Protein AF-A0A5D6XJ56-F1 (afdb_monomer)

pLDDT: mean 71.09, std 18.25, range [23.2, 93.5]

Sequence (277 aa):
MVNVNKPLVIGAVSALAAAILFFALRSPGKKGKRSDSNAGDDVREVPNLHKEQLLSILETICSQMGQVVMQLAKLEAKIRQESSQNGRSLPEDQLASYLMGQFEEAMKAIESQVYAKFQTTEDEVKVATEYFEEEEDKDVANAVAKLQELYRVMTGGGFSDVEVPADLTLTKFIAIMQETMESLNVAMEEVCLEVKELDPENKEDAINQRYVKRAETLSTEIHAKHGLTREVLQAAMMQYQQEPSFLMAMTELQQQQAERFAAAAAIFNGEVNMGME

Solvent-accessible surface area (backbone atoms only — not comparable to full-atom values): 16227 Å² total; per-residue (Å²): 140,82,86,80,80,77,87,76,82,85,81,66,83,74,81,74,59,53,54,65,50,51,56,56,71,48,63,98,76,72,79,78,78,75,81,89,79,78,98,65,88,80,75,76,80,76,56,92,54,50,68,70,58,49,49,53,51,46,50,51,50,40,56,54,50,52,52,50,51,58,50,50,54,50,50,50,54,49,51,54,51,53,21,67,72,68,78,43,82,73,58,67,70,58,54,51,53,53,54,45,52,56,49,54,54,51,48,34,52,49,52,53,53,48,27,62,73,70,74,51,48,66,66,52,55,43,53,29,50,53,52,40,49,75,69,65,34,64,68,57,46,52,44,51,50,52,44,32,49,56,50,17,67,68,69,67,47,78,29,85,76,41,72,54,53,88,84,64,37,71,70,54,50,51,52,50,53,50,55,48,52,51,53,44,48,52,47,45,43,50,38,42,52,51,46,63,74,67,60,54,95,57,54,54,63,53,37,52,59,51,34,57,57,50,42,54,50,51,49,52,51,56,31,53,75,70,71,43,47,74,45,37,52,51,28,42,46,69,72,39,63,82,38,67,70,50,49,52,51,52,52,52,51,52,52,52,47,51,54,50,51,51,57,40,35,51,76,52,78,72,77,40,82,90,75,90,124

Structure (mmCIF, N/CA/C/O backbone):
data_AF-A0A5D6XJ56-F1
#
_entry.id   AF-A0A5D6XJ56-F1
#
loop_
_atom_site.group_PDB
_atom_site.id
_atom_site.type_symbol
_atom_site.label_atom_id
_atom_site.label_alt_id
_atom_site.label_comp_id
_atom_site.label_asym_id
_atom_site.label_entity_id
_atom_site.label_seq_id
_atom_site.pdbx_PDB_ins_code
_atom_site.Cartn_x
_atom_site.Cartn_y
_atom_site.Cartn_z
_atom_site.occupancy
_atom_site.B_iso_or_equiv
_atom_site.auth_seq_id
_atom_site.auth_comp_id
_atom_site.auth_asym_id
_atom_site.auth_atom_id
_atom_site.pdbx_PDB_model_num
ATOM 1 N N . MET A 1 1 ? 39.411 5.689 26.134 1.00 34.28 1 MET A N 1
ATOM 2 C CA . MET A 1 1 ? 38.059 5.307 26.595 1.00 34.28 1 MET A CA 1
ATOM 3 C C . MET A 1 1 ? 37.094 6.333 26.038 1.00 34.28 1 MET A C 1
ATOM 5 O O . MET A 1 1 ? 37.031 7.436 26.559 1.00 34.28 1 MET A O 1
ATOM 9 N N . VAL A 1 2 ? 36.461 6.019 24.908 1.00 27.28 2 VAL A N 1
ATOM 10 C CA . VAL A 1 2 ? 35.498 6.905 24.245 1.00 27.28 2 VAL A CA 1
ATOM 11 C C . VAL A 1 2 ? 34.132 6.265 24.429 1.00 27.28 2 VAL A C 1
ATOM 13 O O . VAL A 1 2 ? 33.891 5.155 23.966 1.00 27.28 2 VAL A O 1
ATOM 16 N N . ASN A 1 3 ? 33.303 6.943 25.212 1.00 30.95 3 ASN A N 1
ATOM 17 C CA . ASN A 1 3 ? 31.931 6.575 25.506 1.00 30.95 3 ASN A CA 1
ATOM 18 C C . ASN A 1 3 ? 31.094 6.914 24.264 1.00 30.95 3 ASN A C 1
ATOM 20 O O . ASN A 1 3 ? 30.966 8.089 23.919 1.00 30.95 3 ASN A O 1
ATOM 24 N N . VAL A 1 4 ? 30.603 5.901 23.549 1.00 33.22 4 VAL A N 1
ATOM 25 C CA . VAL A 1 4 ? 29.747 6.093 22.373 1.00 33.22 4 VAL A CA 1
ATOM 26 C C . VAL A 1 4 ? 28.299 6.037 22.844 1.00 33.22 4 VAL A C 1
ATOM 28 O O . VAL A 1 4 ? 27.778 4.978 23.194 1.00 33.22 4 VAL A O 1
ATOM 31 N N . ASN A 1 5 ? 27.671 7.212 22.884 1.00 29.14 5 ASN A N 1
ATOM 32 C CA . ASN A 1 5 ? 26.234 7.363 23.063 1.00 29.14 5 ASN A CA 1
ATOM 33 C C . ASN A 1 5 ? 25.494 6.626 21.939 1.00 29.14 5 ASN A C 1
ATOM 35 O O . ASN A 1 5 ? 25.771 6.824 20.758 1.00 29.14 5 ASN A O 1
ATOM 39 N N . LYS A 1 6 ? 24.536 5.788 22.338 1.00 28.80 6 LYS A N 1
ATOM 40 C CA . LYS A 1 6 ? 23.562 5.129 21.462 1.00 28.80 6 LYS A CA 1
ATOM 41 C C . LYS A 1 6 ? 22.725 6.190 20.728 1.00 28.80 6 LYS A C 1
ATOM 43 O O . LYS A 1 6 ? 22.288 7.134 21.394 1.00 28.80 6 LYS A O 1
ATOM 48 N N . PRO A 1 7 ? 22.445 6.056 19.419 1.00 30.36 7 PRO A N 1
ATOM 49 C CA . PRO A 1 7 ? 21.441 6.887 18.783 1.00 30.36 7 PRO A CA 1
ATOM 50 C C . PRO A 1 7 ? 20.052 6.494 19.294 1.00 30.36 7 PRO A C 1
ATOM 52 O O . PRO A 1 7 ? 19.696 5.323 19.429 1.00 30.36 7 PRO A O 1
ATOM 55 N N . LEU A 1 8 ? 19.332 7.547 19.650 1.00 24.00 8 LEU A N 1
ATOM 56 C CA . LEU A 1 8 ? 18.018 7.601 20.251 1.00 24.00 8 LEU A CA 1
ATOM 57 C C . LEU A 1 8 ? 16.974 7.008 19.296 1.00 24.00 8 LEU A C 1
ATOM 59 O O . LEU A 1 8 ? 16.866 7.428 18.147 1.00 24.00 8 LEU A O 1
ATOM 63 N N . VAL A 1 9 ? 16.185 6.065 19.805 1.00 27.11 9 VAL A N 1
ATOM 64 C CA . VAL A 1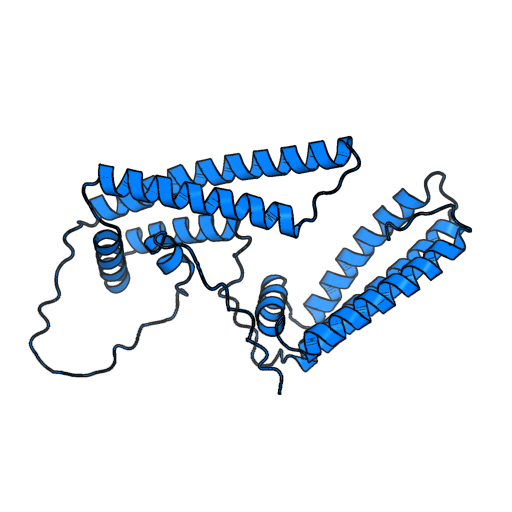 9 ? 14.895 5.669 19.239 1.00 27.11 9 VAL A CA 1
ATOM 65 C C . VAL A 1 9 ? 14.029 6.928 19.184 1.00 27.11 9 VAL A C 1
ATOM 67 O O . VAL A 1 9 ? 13.559 7.387 20.223 1.00 27.11 9 VAL A O 1
ATOM 70 N N . ILE A 1 10 ? 13.815 7.504 17.999 1.00 29.28 10 ILE A N 1
ATOM 71 C CA . ILE A 1 10 ? 12.734 8.478 17.798 1.00 29.28 10 ILE A CA 1
ATOM 72 C C . ILE A 1 10 ? 11.455 7.669 17.585 1.00 29.28 10 ILE A C 1
ATOM 74 O O . ILE A 1 10 ? 10.893 7.572 16.502 1.00 29.28 10 ILE A O 1
ATOM 78 N N . GLY A 1 11 ? 11.037 7.035 18.677 1.00 26.75 11 GLY A N 1
ATOM 79 C CA . GLY A 1 11 ? 9.638 6.805 18.955 1.00 26.75 11 GLY A CA 1
ATOM 80 C C . GLY A 1 11 ? 9.077 8.147 19.392 1.00 26.75 11 GLY A C 1
ATOM 81 O O . GLY A 1 11 ? 9.343 8.610 20.497 1.00 26.75 11 GLY A O 1
ATOM 82 N N . ALA A 1 12 ? 8.349 8.791 18.494 1.00 23.20 12 ALA A N 1
ATOM 83 C CA . ALA A 1 12 ? 7.454 9.883 18.824 1.00 23.20 12 ALA A CA 1
ATOM 84 C C . ALA A 1 12 ? 6.335 9.881 17.783 1.00 23.20 12 ALA A C 1
ATOM 86 O O . ALA A 1 12 ? 6.265 10.750 16.919 1.00 23.20 12 ALA A O 1
ATOM 87 N N . VAL A 1 13 ? 5.459 8.874 17.869 1.00 26.42 13 VAL A N 1
ATOM 88 C CA . VAL A 1 13 ? 4.085 9.023 17.381 1.00 26.42 13 VAL A CA 1
ATOM 89 C C . VAL A 1 13 ? 3.528 10.206 18.164 1.00 26.42 13 VAL A C 1
ATOM 91 O O . VAL A 1 13 ? 3.292 10.117 19.370 1.00 26.42 13 VAL A O 1
ATOM 94 N N . SER A 1 14 ? 3.481 11.365 17.516 1.00 26.19 14 SER A N 1
ATOM 95 C CA . SER A 1 14 ? 2.983 12.584 18.134 1.00 26.19 14 SER A CA 1
ATOM 96 C C . SER A 1 14 ? 1.524 12.357 18.532 1.00 26.19 14 SER A C 1
ATOM 98 O O . SER A 1 14 ? 0.701 11.908 17.734 1.00 26.19 14 SER A O 1
ATOM 100 N N . ALA A 1 15 ? 1.255 12.604 19.810 1.00 29.50 15 ALA A N 1
ATOM 101 C CA . ALA A 1 15 ? 0.059 12.219 20.540 1.00 29.50 15 ALA A CA 1
ATOM 102 C C . ALA A 1 15 ? -1.273 12.621 19.867 1.00 29.50 15 ALA A C 1
ATOM 104 O O . ALA A 1 15 ? -1.349 13.644 19.182 1.00 29.50 15 ALA A O 1
ATOM 105 N N . LEU A 1 16 ? -2.300 11.808 20.159 1.00 27.73 16 LEU A N 1
ATOM 106 C CA . LEU A 1 16 ? -3.747 12.050 20.013 1.00 27.73 16 LEU A CA 1
ATOM 107 C C . LEU A 1 16 ? -4.309 12.055 18.578 1.00 27.73 16 LEU A C 1
ATOM 109 O O . LEU A 1 16 ? -4.751 13.079 18.075 1.00 27.73 16 LEU A O 1
ATOM 113 N N . ALA A 1 17 ? -4.290 10.885 17.939 1.00 33.69 17 ALA A N 1
ATOM 114 C CA . ALA A 1 17 ? -5.336 10.440 17.002 1.00 33.69 17 ALA A CA 1
ATOM 115 C C . ALA A 1 17 ? -5.800 9.039 17.444 1.00 33.69 17 ALA A C 1
ATOM 117 O O . ALA A 1 17 ? -5.806 8.082 16.670 1.00 33.69 17 ALA A O 1
ATOM 118 N N . ALA A 1 18 ? -5.941 8.847 18.759 1.00 47.06 18 ALA A N 1
ATOM 119 C CA . ALA A 1 18 ? -5.885 7.530 19.362 1.00 47.06 18 ALA A CA 1
ATOM 120 C C . ALA A 1 18 ? -7.193 6.763 19.205 1.00 47.06 18 ALA A C 1
ATOM 122 O O . ALA A 1 18 ? -7.085 5.559 19.142 1.00 47.06 18 ALA A O 1
ATOM 123 N N . ALA A 1 19 ? -8.381 7.352 19.062 1.00 45.16 19 ALA A N 1
ATOM 124 C CA . ALA A 1 19 ? -9.611 6.567 18.905 1.00 45.16 19 ALA A CA 1
ATOM 125 C C . ALA A 1 19 ? -9.629 5.767 17.590 1.00 45.16 19 ALA A C 1
ATOM 127 O O . ALA A 1 19 ? -9.666 4.538 17.633 1.00 45.16 19 ALA A O 1
ATOM 128 N N . ILE A 1 20 ? -9.527 6.413 16.422 1.00 48.53 20 ILE A N 1
ATOM 129 C CA . ILE A 1 20 ? -9.552 5.690 15.137 1.00 48.53 20 ILE A CA 1
ATOM 130 C C . ILE A 1 20 ? -8.309 4.821 14.962 1.00 48.53 20 ILE A C 1
ATOM 132 O O . ILE A 1 20 ? -8.456 3.696 14.507 1.00 48.53 20 ILE A O 1
ATOM 136 N N . LEU A 1 21 ? -7.107 5.268 15.358 1.00 46.84 21 LEU A N 1
ATOM 137 C CA . LEU A 1 21 ? -5.918 4.402 15.340 1.00 46.84 21 LEU A CA 1
ATOM 138 C C . LEU A 1 21 ? -6.063 3.218 16.300 1.00 46.84 21 LEU A C 1
ATOM 140 O O . LEU A 1 21 ? -5.675 2.110 15.954 1.00 46.84 21 LEU A O 1
ATOM 144 N N . PHE A 1 22 ? -6.638 3.415 17.486 1.00 52.81 22 PHE A N 1
ATOM 145 C CA . PHE A 1 22 ? -6.903 2.335 18.436 1.00 52.81 22 PHE A CA 1
ATOM 146 C C . PHE A 1 22 ? -7.874 1.319 17.848 1.00 52.81 22 PHE A C 1
ATOM 148 O O . PHE A 1 22 ? -7.611 0.130 17.970 1.00 52.81 22 PHE A O 1
ATOM 155 N N . PHE A 1 23 ? -8.938 1.755 17.168 1.00 54.47 23 PHE A N 1
ATOM 156 C CA . PHE A 1 23 ? -9.876 0.849 16.501 1.00 54.47 23 PHE A CA 1
ATOM 157 C C . PHE A 1 23 ? -9.305 0.244 15.208 1.00 54.47 23 PHE A C 1
ATOM 159 O O . PHE A 1 23 ? -9.530 -0.930 14.941 1.00 54.47 23 PHE A O 1
ATOM 166 N N . ALA A 1 24 ? -8.520 0.985 14.426 1.00 47.41 24 ALA A N 1
ATOM 167 C CA . ALA A 1 24 ? -7.878 0.521 13.192 1.00 47.41 24 ALA A CA 1
ATOM 168 C C . ALA A 1 24 ? -6.718 -0.455 13.438 1.00 47.41 24 ALA A C 1
ATOM 170 O O . ALA A 1 24 ? -6.440 -1.295 12.589 1.00 47.41 24 ALA A O 1
ATOM 171 N N . LEU A 1 25 ? -6.069 -0.378 14.602 1.00 42.28 25 LEU A N 1
ATOM 172 C CA . LEU A 1 25 ? -5.039 -1.322 15.051 1.00 42.28 25 LEU A CA 1
ATOM 173 C C . LEU A 1 25 ? -5.621 -2.486 15.878 1.00 42.28 25 LEU A C 1
ATOM 175 O O . LEU A 1 25 ? -4.873 -3.365 16.317 1.00 42.28 25 LEU A O 1
ATOM 179 N N . ARG A 1 26 ? -6.939 -2.506 16.128 1.00 45.22 26 ARG A N 1
ATOM 180 C CA . ARG A 1 26 ? -7.618 -3.555 16.900 1.00 45.22 26 ARG A CA 1
ATOM 181 C C . ARG A 1 26 ? -8.141 -4.637 15.958 1.00 45.22 26 ARG A C 1
ATOM 183 O O . ARG A 1 26 ? -9.144 -4.466 15.280 1.00 45.22 26 ARG A O 1
ATOM 190 N N . SER A 1 27 ? -7.449 -5.771 15.973 1.00 37.75 27 SER A N 1
ATOM 191 C CA . SER A 1 27 ? -7.824 -6.991 15.254 1.00 37.75 27 SER A CA 1
ATOM 192 C C . SER A 1 27 ? -9.246 -7.457 15.631 1.00 37.75 27 SER A C 1
ATOM 194 O O . SER A 1 27 ? -9.546 -7.512 16.834 1.00 37.75 27 SER A O 1
ATOM 196 N N . PRO A 1 28 ? -10.110 -7.876 14.682 1.00 35.75 28 PRO A N 1
ATOM 197 C CA . PRO A 1 28 ? -11.504 -8.265 14.937 1.00 35.75 28 PRO A CA 1
ATOM 198 C C . PRO A 1 28 ? -11.672 -9.594 15.711 1.00 35.75 28 PRO A C 1
ATOM 200 O O . PRO A 1 28 ? -12.762 -10.158 15.759 1.00 35.75 28 PRO A O 1
ATOM 203 N N . GLY A 1 29 ? -10.615 -10.112 16.351 1.00 40.66 29 GLY A N 1
ATOM 204 C CA . GLY A 1 29 ? -10.624 -11.400 17.057 1.00 40.66 29 GLY A CA 1
ATOM 205 C C . GLY A 1 29 ? -10.038 -11.413 18.473 1.00 40.66 29 GLY A C 1
ATOM 206 O O . GLY A 1 29 ? -10.122 -12.440 19.151 1.00 40.66 29 GLY A O 1
ATOM 207 N N . LYS A 1 30 ? -9.458 -10.316 18.978 1.00 35.72 30 LYS A N 1
ATOM 208 C CA . LYS A 1 30 ? -8.836 -10.319 20.316 1.00 35.72 30 LYS A CA 1
ATOM 209 C C . LYS A 1 30 ? -9.835 -9.911 21.400 1.00 35.72 30 LYS A C 1
ATOM 211 O O . LYS A 1 30 ? -9.894 -8.760 21.820 1.00 35.72 30 LYS A O 1
ATOM 216 N N . LYS A 1 31 ? -10.572 -10.900 21.923 1.00 39.12 31 LYS A N 1
ATOM 217 C CA . LYS A 1 31 ? -11.202 -10.806 23.251 1.00 39.12 31 LYS A CA 1
ATOM 218 C C . LYS A 1 31 ? -10.107 -10.534 24.283 1.00 39.12 31 LYS A C 1
ATOM 220 O O . LYS A 1 31 ? -9.325 -11.424 24.620 1.00 39.12 31 LYS A O 1
ATOM 225 N N . GLY A 1 32 ? -10.035 -9.295 24.762 1.00 35.06 32 GLY A N 1
ATOM 226 C CA . GLY A 1 32 ? -9.167 -8.907 25.864 1.00 35.06 32 GLY A CA 1
ATOM 227 C C . GLY A 1 32 ? -9.544 -9.698 27.111 1.00 35.06 32 GLY A C 1
ATOM 228 O O . GLY A 1 32 ? -10.542 -9.417 27.766 1.00 35.06 32 GLY A O 1
ATOM 229 N N . LYS A 1 33 ? -8.749 -10.713 27.446 1.00 31.94 33 LYS A N 1
ATOM 230 C CA . LYS A 1 33 ? -8.844 -11.405 28.729 1.00 31.94 33 LYS A CA 1
ATOM 231 C C . LYS A 1 33 ? -8.358 -10.433 29.807 1.00 31.94 33 LYS A C 1
ATOM 233 O O . LYS A 1 33 ? -7.152 -10.296 30.004 1.00 31.94 33 LYS A O 1
ATOM 238 N N . ARG A 1 34 ? -9.284 -9.733 30.474 1.00 33.34 34 ARG A N 1
ATOM 239 C CA . ARG A 1 34 ? -8.974 -8.996 31.708 1.00 33.34 34 ARG A CA 1
ATOM 240 C C . ARG A 1 34 ? -8.429 -9.995 32.730 1.00 33.34 34 ARG A C 1
ATOM 242 O O . ARG A 1 34 ? -9.046 -11.024 33.002 1.00 33.34 34 ARG A O 1
ATOM 249 N N . SER A 1 35 ? -7.229 -9.701 33.225 1.00 30.70 35 SER A N 1
ATOM 250 C CA . SER A 1 35 ? -6.624 -10.377 34.366 1.00 30.70 35 SER A CA 1
ATOM 251 C C . SER A 1 35 ? -7.536 -10.194 35.570 1.00 30.70 35 SER A C 1
ATOM 253 O O . SER A 1 35 ? -7.864 -9.070 35.941 1.00 30.70 35 SER A O 1
ATOM 255 N N . ASP A 1 36 ? -7.934 -11.319 36.145 1.00 38.19 36 ASP A N 1
ATOM 256 C CA . ASP A 1 36 ? -8.745 -11.419 37.345 1.00 38.19 36 ASP A CA 1
ATOM 257 C C . ASP A 1 36 ? -7.948 -10.895 38.547 1.00 38.19 36 ASP A C 1
ATOM 259 O O . ASP A 1 36 ? -6.956 -11.494 38.969 1.00 38.19 36 ASP A O 1
ATOM 263 N N . SER A 1 37 ? -8.354 -9.742 39.068 1.00 32.22 37 SER A N 1
ATOM 264 C CA . SER A 1 37 ? -8.094 -9.380 40.454 1.00 32.22 37 SER A CA 1
ATO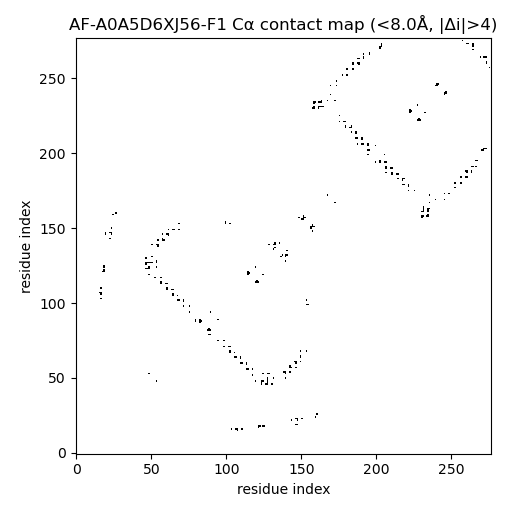M 265 C C . SER A 1 37 ? -9.138 -8.376 40.922 1.00 32.22 37 SER A C 1
ATOM 267 O O . SER A 1 37 ? -8.983 -7.170 40.738 1.00 32.22 37 SER A O 1
ATOM 269 N N . ASN A 1 38 ? -10.160 -8.929 41.570 1.00 32.81 38 ASN A N 1
ATOM 270 C CA . ASN A 1 38 ? -10.769 -8.498 42.831 1.00 32.81 38 ASN A CA 1
ATOM 271 C C . ASN A 1 38 ? -12.299 -8.424 42.726 1.00 32.81 38 ASN A C 1
ATOM 273 O O . ASN A 1 38 ? -12.865 -7.549 42.079 1.00 32.81 38 ASN A O 1
ATOM 277 N N . ALA A 1 39 ? -12.955 -9.372 43.394 1.00 43.09 39 ALA A N 1
ATOM 278 C CA . ALA A 1 39 ? -14.396 -9.434 43.546 1.00 43.09 39 ALA A CA 1
ATOM 279 C C . ALA A 1 39 ? -14.899 -8.220 44.342 1.00 43.09 39 ALA A C 1
ATOM 281 O O . ALA A 1 39 ? -14.714 -8.136 45.556 1.00 43.09 39 ALA A O 1
ATOM 282 N N . GLY A 1 40 ? -15.556 -7.300 43.647 1.00 31.69 40 GLY A N 1
ATOM 283 C CA . GLY A 1 40 ? -16.329 -6.213 44.226 1.00 31.69 40 GLY A CA 1
ATOM 284 C C . GLY A 1 40 ? -17.309 -5.709 43.179 1.00 31.69 40 GLY A C 1
ATOM 285 O O . GLY A 1 40 ? -16.877 -5.068 42.235 1.00 31.69 40 GLY A O 1
ATOM 286 N N . ASP A 1 41 ? -18.578 -6.093 43.332 1.00 39.91 41 ASP A N 1
ATOM 287 C CA . ASP A 1 41 ? -19.788 -5.481 42.756 1.00 39.91 41 ASP A CA 1
ATOM 288 C C . ASP A 1 41 ? -19.548 -4.538 41.556 1.00 39.91 41 ASP A C 1
ATOM 290 O O . ASP A 1 41 ? -19.496 -3.317 41.702 1.00 39.91 41 ASP A O 1
ATOM 294 N N . ASP A 1 42 ? -19.344 -5.118 40.368 1.00 38.44 42 ASP A N 1
ATOM 295 C CA . ASP A 1 42 ? -19.048 -4.377 39.137 1.00 38.44 42 ASP A CA 1
ATOM 296 C C . ASP A 1 42 ? -20.355 -3.786 38.584 1.00 38.44 42 ASP A C 1
ATOM 298 O O . ASP A 1 42 ? -21.030 -4.358 37.719 1.00 38.44 42 ASP A O 1
ATOM 302 N N . VAL A 1 43 ? -20.771 -2.654 39.160 1.00 43.75 43 VAL A N 1
ATOM 303 C CA . VAL A 1 43 ? -21.781 -1.778 38.563 1.00 43.75 43 VAL A CA 1
ATOM 304 C C . VAL A 1 43 ? -21.186 -1.280 37.250 1.00 43.75 43 VAL A C 1
ATOM 306 O O . VAL A 1 43 ? -20.416 -0.324 37.238 1.00 43.75 43 VAL A O 1
ATOM 309 N N . ARG A 1 44 ? -21.509 -1.960 36.144 1.00 55.50 44 ARG A N 1
ATOM 310 C CA . ARG A 1 44 ? -21.062 -1.561 34.804 1.00 55.50 44 ARG A CA 1
ATOM 311 C C . ARG A 1 44 ? -21.459 -0.106 34.565 1.00 55.50 44 ARG A C 1
ATOM 313 O O . ARG A 1 44 ? -22.651 0.209 34.530 1.00 55.50 44 ARG A O 1
ATOM 320 N N . GLU A 1 45 ? -20.471 0.769 34.416 1.00 56.38 45 GLU A N 1
ATOM 321 C CA . GLU A 1 45 ? -20.708 2.173 34.101 1.00 56.38 45 GLU A CA 1
ATOM 322 C C . GLU A 1 45 ? -21.286 2.271 32.685 1.00 56.38 45 GLU A C 1
ATOM 324 O O . GLU A 1 45 ? -20.629 1.950 31.696 1.00 56.38 45 GLU A O 1
ATOM 329 N N . VAL A 1 46 ? -22.557 2.671 32.594 1.00 64.00 46 VAL A N 1
ATOM 330 C CA . VAL A 1 46 ? -23.210 2.971 31.316 1.00 64.00 46 VAL A CA 1
ATOM 331 C C . VAL A 1 46 ? -22.504 4.188 30.708 1.00 64.00 46 VAL A C 1
ATOM 333 O O . VAL A 1 46 ? -22.367 5.199 31.406 1.00 64.00 46 VAL A O 1
ATOM 336 N N . PRO A 1 47 ? -22.067 4.133 29.437 1.00 76.19 47 PRO A N 1
ATOM 337 C CA . PRO A 1 47 ? -21.382 5.253 28.810 1.00 76.19 47 PRO A CA 1
ATOM 338 C C . PRO A 1 47 ? -22.236 6.524 28.807 1.00 76.19 47 PRO A C 1
ATOM 340 O O . PRO A 1 47 ? -23.448 6.479 28.594 1.00 76.19 47 PRO A O 1
ATOM 343 N N . ASN A 1 48 ? -21.578 7.673 28.971 1.00 76.00 48 ASN A N 1
ATOM 344 C CA . ASN A 1 48 ? -22.217 8.992 28.900 1.00 76.00 48 ASN A CA 1
ATOM 345 C C . ASN A 1 48 ? -22.745 9.312 27.483 1.00 76.00 48 ASN A C 1
ATOM 347 O O . ASN A 1 48 ? -23.684 10.085 27.310 1.00 76.00 48 ASN A O 1
ATOM 351 N N . LEU A 1 49 ? -22.161 8.689 26.454 1.00 80.00 49 LEU A N 1
ATOM 352 C CA . LEU A 1 49 ? -22.605 8.795 25.066 1.00 80.00 49 LEU A CA 1
ATOM 353 C C . LEU A 1 49 ? -23.678 7.754 24.747 1.00 80.00 49 LEU A C 1
ATOM 355 O O . LEU A 1 49 ? -23.434 6.548 24.763 1.00 80.00 49 LEU A O 1
ATOM 359 N N . HIS A 1 50 ? -24.855 8.233 24.352 1.00 86.50 50 HIS A N 1
ATOM 360 C CA . HIS A 1 50 ? -25.899 7.374 23.807 1.00 86.50 50 HIS A CA 1
ATOM 361 C C . HIS A 1 50 ? -25.531 6.851 22.412 1.00 86.50 50 HIS A C 1
ATOM 363 O O . HIS A 1 50 ? -24.896 7.550 21.619 1.00 86.50 50 HIS A O 1
ATOM 369 N N . LYS A 1 51 ? -26.012 5.645 22.080 1.00 83.88 51 LYS A N 1
ATOM 370 C CA . LYS A 1 51 ? -25.757 4.961 20.800 1.00 83.88 51 LYS A CA 1
ATOM 371 C C . LYS A 1 51 ? -25.968 5.859 19.577 1.00 83.88 51 LYS A C 1
ATOM 373 O O . LYS A 1 51 ? -25.109 5.913 18.706 1.00 83.88 51 LYS A O 1
ATOM 378 N N . GLU A 1 52 ? -27.089 6.575 19.499 1.00 86.31 52 GLU A N 1
ATOM 379 C CA . GLU A 1 52 ? -27.407 7.428 18.339 1.00 86.31 52 GLU A CA 1
ATOM 380 C C . GLU A 1 52 ? -26.399 8.571 18.159 1.00 86.31 52 GLU A C 1
ATOM 382 O O . GLU A 1 52 ? -26.019 8.914 17.036 1.00 86.31 52 GLU A O 1
ATOM 387 N N . GLN A 1 53 ? -25.930 9.137 19.273 1.00 86.06 53 GLN A N 1
ATOM 388 C CA . GLN A 1 53 ? -24.920 10.186 19.271 1.00 86.06 53 GLN A CA 1
ATOM 389 C C . GLN A 1 53 ? -23.555 9.621 18.873 1.00 86.06 53 GLN A C 1
ATOM 391 O O . GLN A 1 53 ? -22.872 10.231 18.053 1.00 86.06 53 GLN A O 1
ATOM 396 N N . LEU A 1 54 ? -23.195 8.433 19.371 1.00 84.62 54 LEU A N 1
ATOM 397 C CA . LEU A 1 54 ? -21.984 7.726 18.960 1.00 84.62 54 LEU A CA 1
ATOM 398 C C . LEU A 1 54 ? -21.992 7.418 17.455 1.00 84.62 54 LEU A C 1
ATOM 400 O O . LEU A 1 54 ? -21.037 7.750 16.759 1.00 84.62 54 LEU A O 1
ATOM 404 N N . LEU A 1 55 ? -23.081 6.855 16.928 1.00 82.00 55 LEU A N 1
ATOM 405 C CA . LEU A 1 55 ? -23.219 6.584 15.494 1.00 82.00 55 LEU A CA 1
ATOM 406 C C . LEU A 1 55 ? -23.094 7.866 14.667 1.00 82.00 55 LEU A C 1
ATOM 408 O O . LEU A 1 55 ? -22.359 7.892 13.685 1.00 82.00 55 LEU A O 1
ATOM 412 N N . SER A 1 56 ? -23.729 8.954 15.109 1.00 87.25 56 SER A N 1
ATOM 413 C CA . SER A 1 56 ? -23.630 10.258 14.442 1.00 87.25 56 SER A CA 1
ATOM 414 C C . SER A 1 56 ? -22.196 10.797 14.415 1.00 87.25 56 SER A C 1
ATOM 416 O O . SER A 1 56 ? -21.777 11.389 13.416 1.00 87.25 56 SER A O 1
ATOM 418 N N . ILE A 1 57 ? -21.431 10.593 15.492 1.00 84.75 57 ILE A N 1
ATOM 419 C CA . ILE A 1 57 ? -20.008 10.947 15.571 1.00 84.75 57 ILE A CA 1
ATOM 420 C C . ILE A 1 57 ? -19.208 10.115 14.562 1.00 84.75 57 ILE A C 1
ATOM 422 O O . ILE A 1 57 ? -18.535 10.694 13.706 1.00 84.75 57 ILE A O 1
ATOM 426 N N . LEU A 1 58 ? -19.326 8.782 14.613 1.00 82.44 58 LEU A N 1
ATOM 427 C CA . LEU A 1 58 ? -18.576 7.861 13.750 1.00 82.44 58 LEU A CA 1
ATOM 428 C C . LEU A 1 58 ? -18.887 8.095 12.263 1.00 82.44 58 LEU A C 1
ATOM 430 O O . LEU A 1 58 ? -17.972 8.188 11.446 1.00 82.44 58 LEU A O 1
ATOM 434 N N . GLU A 1 59 ? -20.159 8.276 11.903 1.00 83.69 59 GLU A N 1
ATOM 435 C CA . GLU A 1 59 ? -20.577 8.572 10.528 1.00 83.69 59 GLU A CA 1
ATOM 436 C C . GLU A 1 59 ? -20.065 9.928 10.035 1.00 83.69 59 GLU A C 1
ATOM 438 O O . GLU A 1 59 ? -19.617 10.042 8.890 1.00 83.69 59 GLU A O 1
ATOM 443 N N . THR A 1 60 ? -20.091 10.957 10.891 1.00 85.38 60 THR A N 1
ATOM 444 C CA . THR A 1 60 ? -19.578 12.288 10.536 1.00 85.38 60 THR A CA 1
ATOM 445 C C . THR A 1 60 ? -18.080 12.226 10.244 1.00 85.38 60 THR A C 1
ATOM 447 O O . THR A 1 60 ? -17.633 12.765 9.229 1.00 85.38 60 THR A O 1
ATOM 450 N N . ILE A 1 61 ? -17.317 11.539 11.097 1.00 83.81 61 ILE A N 1
ATOM 451 C CA . ILE A 1 61 ? -15.879 11.324 10.909 1.00 83.81 61 ILE A CA 1
ATOM 452 C C . ILE A 1 61 ? -15.631 10.535 9.618 1.00 83.81 61 ILE A C 1
ATOM 454 O O . ILE A 1 61 ? -14.865 10.993 8.772 1.00 83.81 61 ILE A O 1
ATOM 458 N N . CYS A 1 62 ? -16.324 9.409 9.410 1.00 79.62 62 CYS A N 1
ATOM 459 C CA . CYS A 1 62 ? -16.240 8.605 8.185 1.00 79.62 62 CYS A CA 1
ATOM 460 C C . CYS A 1 62 ? -16.449 9.451 6.929 1.00 79.62 62 CYS A C 1
ATOM 462 O O . CYS A 1 62 ? -15.662 9.393 5.985 1.00 79.62 62 CYS A O 1
ATOM 464 N N . SER A 1 63 ? -17.523 10.241 6.907 1.00 84.31 63 SER A N 1
ATOM 465 C CA . SER A 1 63 ? -17.876 11.046 5.743 1.00 84.31 63 SER A CA 1
ATOM 466 C C . SER A 1 63 ? -16.815 12.101 5.441 1.00 84.31 63 SER A C 1
ATOM 468 O O . SER A 1 63 ? -16.499 12.318 4.271 1.00 84.31 63 SER A O 1
ATOM 470 N N . GLN A 1 64 ? -16.282 12.771 6.464 1.00 83.94 64 GLN A N 1
ATOM 471 C CA . GLN A 1 64 ? -15.265 13.809 6.281 1.00 83.94 64 GLN A CA 1
ATOM 472 C C . GLN A 1 64 ? -13.921 13.202 5.872 1.00 83.94 64 GLN A C 1
ATOM 474 O O . GLN A 1 64 ? -13.309 13.675 4.914 1.00 83.94 64 GLN A O 1
ATOM 479 N N . MET A 1 65 ? -13.517 12.095 6.498 1.00 78.75 65 MET A N 1
ATOM 480 C CA . MET A 1 65 ? -12.311 11.357 6.119 1.00 78.75 65 MET A CA 1
ATOM 481 C C . MET A 1 65 ? -12.393 10.816 4.691 1.00 78.75 65 MET A C 1
ATOM 483 O O . MET A 1 65 ? -11.425 10.928 3.946 1.00 78.75 65 MET A O 1
ATOM 487 N N . GLY A 1 66 ? -13.553 10.320 4.253 1.00 76.50 66 GLY A N 1
ATOM 488 C CA . GLY A 1 66 ? -13.756 9.899 2.864 1.00 76.50 66 GLY A CA 1
ATOM 489 C C . GLY A 1 66 ? -13.497 11.022 1.851 1.00 76.50 66 GLY A C 1
ATOM 490 O O . GLY A 1 66 ? -12.917 10.781 0.793 1.00 76.50 66 GLY A O 1
ATOM 491 N N . GLN A 1 67 ? -13.849 12.269 2.182 1.00 82.81 67 GLN A N 1
ATOM 492 C CA . GLN A 1 67 ? -13.520 13.421 1.333 1.00 82.81 67 GLN A CA 1
ATOM 493 C C . GLN A 1 67 ? -12.017 13.716 1.314 1.00 82.81 67 GLN A C 1
ATOM 495 O O . GLN A 1 67 ? -11.479 14.026 0.250 1.00 82.81 67 GLN A O 1
ATOM 500 N N . VAL A 1 68 ? -11.335 13.581 2.454 1.00 81.19 68 VAL A N 1
ATOM 501 C CA . VAL A 1 68 ? -9.873 13.722 2.544 1.00 81.19 68 VAL A CA 1
ATOM 502 C C . VAL A 1 68 ? -9.179 12.682 1.663 1.00 81.19 68 VAL A C 1
ATOM 504 O O . VAL A 1 68 ? -8.335 13.053 0.851 1.00 81.19 68 VAL A O 1
ATOM 507 N N . VAL A 1 69 ? -9.592 11.411 1.724 1.00 76.88 69 VAL A N 1
ATOM 508 C CA . VAL A 1 69 ? -9.058 10.333 0.866 1.00 76.88 69 VAL A CA 1
ATOM 509 C C . VAL A 1 69 ? -9.168 10.697 -0.616 1.00 76.88 69 VAL A C 1
ATOM 511 O O . VAL A 1 69 ? -8.193 10.616 -1.362 1.00 76.88 69 VAL A O 1
ATOM 514 N N . MET A 1 70 ? -10.337 11.176 -1.054 1.00 78.06 70 MET A N 1
ATOM 515 C CA . MET A 1 70 ? -10.536 11.599 -2.445 1.00 78.06 70 MET A CA 1
ATOM 516 C C . MET A 1 70 ? -9.638 12.777 -2.851 1.00 78.06 70 MET A C 1
ATOM 518 O O . MET A 1 70 ? -9.246 12.879 -4.015 1.00 78.06 70 MET A O 1
ATOM 522 N N . GLN A 1 71 ? -9.341 13.694 -1.929 1.00 80.50 71 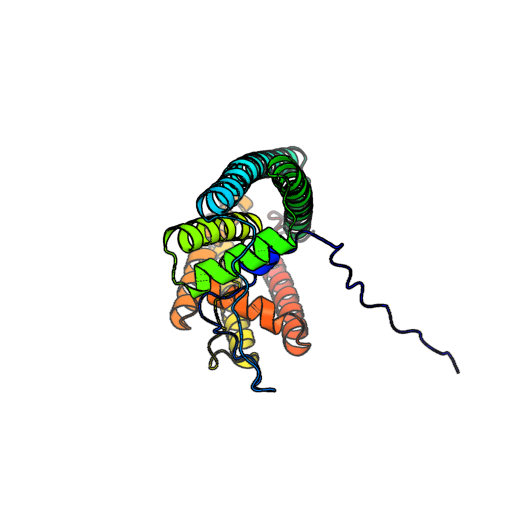GLN A N 1
ATOM 523 C CA . GLN A 1 71 ? -8.441 14.820 -2.187 1.00 80.50 71 GLN A CA 1
ATOM 524 C C . GLN A 1 71 ? -6.983 14.366 -2.271 1.00 80.50 71 GLN A C 1
ATOM 526 O O . GLN A 1 71 ? -6.272 14.801 -3.177 1.00 80.50 71 GLN A O 1
ATOM 531 N N . LEU A 1 72 ? -6.562 13.456 -1.392 1.00 79.44 72 LEU A N 1
ATOM 532 C CA . LEU A 1 72 ? -5.211 12.900 -1.391 1.00 79.44 72 LEU A CA 1
ATOM 533 C C . LEU A 1 72 ? -4.940 12.061 -2.644 1.00 79.44 72 LEU A C 1
ATOM 535 O O . LEU A 1 72 ? -3.898 12.242 -3.262 1.00 79.44 72 LEU A O 1
ATOM 539 N N . ALA A 1 73 ? -5.906 11.269 -3.116 1.00 76.81 73 ALA A N 1
ATOM 540 C CA . ALA A 1 73 ? -5.781 10.544 -4.385 1.00 76.81 73 ALA A CA 1
ATOM 541 C C . ALA A 1 73 ? -5.601 11.488 -5.593 1.00 76.81 73 ALA A C 1
ATOM 543 O O . ALA A 1 73 ? -4.806 11.232 -6.499 1.00 76.81 73 ALA A O 1
ATOM 544 N N . LYS A 1 74 ? -6.310 12.627 -5.612 1.00 80.12 74 LYS A N 1
ATOM 545 C CA . LYS A 1 74 ? -6.122 13.657 -6.650 1.00 80.12 74 LYS A CA 1
ATOM 546 C C . LYS A 1 74 ? -4.751 14.320 -6.551 1.00 80.12 74 LYS A C 1
ATOM 548 O O . LYS A 1 74 ? -4.148 14.616 -7.582 1.00 80.12 74 LYS A O 1
ATOM 553 N N . LEU A 1 75 ? -4.281 14.573 -5.331 1.00 81.88 75 LEU A N 1
ATOM 554 C CA . LEU A 1 75 ? -2.960 15.138 -5.082 1.00 81.88 75 LEU A CA 1
ATOM 555 C C . LEU A 1 75 ? -1.859 14.183 -5.556 1.00 81.88 75 LEU A C 1
ATOM 557 O O . LEU A 1 75 ? -0.956 14.614 -6.265 1.00 81.88 75 LEU A O 1
ATOM 561 N N . GLU A 1 76 ? -1.979 12.895 -5.243 1.00 79.62 76 GLU A N 1
ATOM 562 C CA . GLU A 1 76 ? -1.072 11.848 -5.706 1.00 79.62 76 GLU A CA 1
ATOM 563 C C . GLU A 1 76 ? -1.002 11.801 -7.237 1.00 79.62 76 GLU A C 1
ATOM 565 O O . GLU A 1 76 ? 0.084 11.890 -7.811 1.00 79.62 76 GLU A O 1
ATOM 570 N N . ALA A 1 77 ? -2.156 11.726 -7.911 1.00 80.31 77 ALA A N 1
ATOM 571 C CA . ALA A 1 77 ? -2.221 11.700 -9.370 1.00 80.31 77 ALA A CA 1
ATOM 572 C C . ALA A 1 77 ? -1.560 12.939 -9.994 1.00 80.31 77 ALA A C 1
ATOM 574 O O . ALA A 1 77 ? -0.842 12.828 -10.989 1.00 80.31 77 ALA A O 1
ATOM 575 N N . LYS A 1 78 ? -1.755 14.113 -9.381 1.00 84.56 78 LYS A N 1
ATOM 576 C CA . LYS A 1 78 ? -1.128 15.362 -9.814 1.00 84.56 78 LYS A CA 1
ATOM 577 C C . LYS A 1 78 ? 0.391 15.329 -9.642 1.00 84.56 78 LYS A C 1
ATOM 579 O O . LYS A 1 78 ? 1.098 15.672 -10.584 1.00 84.56 78 LYS A O 1
ATOM 584 N N . ILE A 1 79 ? 0.893 14.884 -8.489 1.00 80.88 79 ILE A N 1
ATOM 585 C CA . ILE A 1 79 ? 2.338 14.763 -8.242 1.00 80.88 79 ILE A CA 1
ATOM 586 C C . ILE A 1 79 ? 2.962 13.783 -9.242 1.00 80.88 79 ILE A C 1
ATOM 588 O O . ILE A 1 79 ? 3.957 14.117 -9.875 1.00 80.88 79 ILE A O 1
ATOM 592 N N . ARG A 1 80 ? 2.343 12.615 -9.469 1.00 75.94 80 ARG A N 1
ATOM 593 C CA . ARG A 1 80 ? 2.802 11.632 -10.469 1.00 75.94 80 ARG A CA 1
ATOM 594 C C . ARG A 1 80 ? 2.825 12.225 -11.887 1.00 75.94 80 ARG A C 1
ATOM 596 O O . ARG A 1 80 ? 3.790 12.035 -12.632 1.00 75.94 80 ARG A O 1
ATOM 603 N N . GLN A 1 81 ? 1.794 12.984 -12.260 1.00 82.56 81 GLN A N 1
ATOM 604 C CA . GLN A 1 81 ? 1.729 13.672 -13.551 1.00 82.56 81 GLN A CA 1
ATOM 605 C C . GLN A 1 81 ? 2.834 14.732 -13.693 1.00 82.56 81 GLN A C 1
ATOM 607 O O . GLN A 1 81 ? 3.505 14.783 -14.719 1.00 82.56 81 GLN A O 1
ATOM 612 N N . GLU A 1 82 ? 3.072 15.548 -12.669 1.00 81.06 82 GLU A N 1
ATOM 613 C CA . GLU A 1 82 ? 4.121 16.575 -12.686 1.00 81.06 82 GLU A CA 1
ATOM 614 C C . GLU A 1 82 ? 5.531 15.961 -12.674 1.00 81.06 82 GLU A C 1
ATOM 616 O O . GLU A 1 82 ? 6.425 16.459 -13.359 1.00 81.06 82 GLU A O 1
ATOM 621 N N . SER A 1 83 ? 5.731 14.850 -11.963 1.00 72.38 83 SER A N 1
ATOM 622 C CA . SER A 1 83 ? 6.980 14.082 -11.949 1.00 72.38 83 SER A CA 1
ATOM 623 C C . SER A 1 83 ? 7.329 13.503 -13.321 1.00 72.38 83 SER A C 1
ATOM 625 O O . SER A 1 83 ? 8.468 13.636 -13.773 1.00 72.38 83 SER A O 1
ATOM 627 N N . SER A 1 84 ? 6.342 12.925 -14.016 1.00 72.69 84 SER A N 1
ATOM 628 C CA . SER A 1 84 ? 6.531 12.383 -15.372 1.00 72.69 84 SER A CA 1
ATOM 629 C C . SER A 1 84 ? 6.806 13.467 -16.422 1.00 72.69 84 SER A C 1
ATOM 631 O O . SER A 1 84 ? 7.589 13.241 -17.339 1.00 72.69 84 SER A O 1
ATOM 633 N N . GLN A 1 85 ? 6.232 14.666 -16.272 1.00 78.06 85 GLN A N 1
ATOM 634 C CA . GLN A 1 85 ? 6.465 15.786 -17.194 1.00 78.06 85 GLN A CA 1
ATOM 635 C C . GLN A 1 85 ? 7.807 16.495 -16.974 1.00 78.06 85 GLN A C 1
ATOM 637 O O . GLN A 1 85 ? 8.391 17.008 -17.926 1.00 78.06 85 GLN A O 1
ATOM 642 N N . ASN A 1 86 ? 8.301 16.533 -15.735 1.00 75.25 86 ASN A N 1
ATOM 643 C CA . ASN A 1 86 ? 9.524 17.256 -15.376 1.00 75.25 86 ASN A CA 1
ATOM 644 C C . ASN A 1 86 ? 10.771 16.358 -15.291 1.00 75.25 86 ASN A C 1
ATOM 646 O O . ASN A 1 86 ? 11.822 16.827 -14.851 1.00 75.25 86 ASN A O 1
ATOM 650 N N . GLY A 1 87 ? 10.665 15.077 -15.669 1.00 62.44 87 GLY A N 1
ATOM 651 C CA . GLY A 1 87 ? 11.781 14.121 -15.648 1.00 62.44 87 GLY A CA 1
ATOM 652 C C . GLY A 1 87 ? 12.346 13.851 -14.249 1.00 62.44 87 GLY A C 1
ATOM 653 O O . GLY A 1 87 ? 13.502 13.465 -14.116 1.00 62.44 87 GLY A O 1
ATOM 654 N N . ARG A 1 88 ? 11.559 14.095 -13.194 1.00 65.06 88 ARG A N 1
ATOM 655 C CA . ARG A 1 88 ? 11.946 13.856 -11.797 1.00 65.06 88 ARG A CA 1
ATOM 656 C C . ARG A 1 88 ? 10.974 12.861 -11.187 1.00 65.06 88 ARG A C 1
ATOM 658 O O . ARG A 1 88 ? 9.843 13.240 -10.883 1.00 65.06 88 ARG A O 1
ATOM 665 N N . SER A 1 89 ? 11.396 11.614 -10.983 1.00 59.69 89 SER A N 1
ATOM 666 C CA . SER A 1 89 ? 10.607 10.680 -10.179 1.00 59.69 89 SER A CA 1
ATOM 667 C C . SER A 1 89 ? 10.741 11.058 -8.702 1.00 59.69 89 SER A C 1
ATOM 669 O O . SER A 1 89 ? 11.833 11.329 -8.199 1.00 59.69 89 SER A O 1
ATOM 671 N N . LEU A 1 90 ? 9.608 11.156 -8.011 1.00 65.38 90 LEU A N 1
ATOM 672 C CA . LEU A 1 90 ? 9.610 11.172 -6.556 1.00 65.38 90 LEU A CA 1
ATOM 673 C C . LEU A 1 90 ? 9.662 9.704 -6.103 1.00 65.38 90 LEU A C 1
ATOM 675 O O . LEU A 1 90 ? 8.843 8.924 -6.597 1.00 65.38 90 LEU A O 1
ATOM 679 N N . PRO A 1 91 ? 10.580 9.309 -5.202 1.00 71.81 91 PRO A N 1
ATOM 680 C CA . PRO A 1 91 ? 10.598 7.952 -4.665 1.00 71.81 91 PRO A CA 1
ATOM 681 C C . PRO A 1 91 ? 9.233 7.592 -4.066 1.00 71.81 91 PRO A C 1
ATOM 683 O O . PRO A 1 91 ? 8.658 8.404 -3.333 1.00 71.81 91 PRO A O 1
ATOM 686 N N . GLU A 1 92 ? 8.719 6.394 -4.362 1.00 66.19 92 GLU A N 1
ATOM 687 C CA . GLU A 1 92 ? 7.379 5.977 -3.918 1.00 66.19 92 GLU A CA 1
ATOM 688 C C . GLU A 1 92 ? 7.229 6.063 -2.392 1.00 66.19 92 GLU A C 1
ATOM 690 O O . GLU A 1 92 ? 6.217 6.563 -1.904 1.00 66.19 92 GLU A O 1
ATOM 695 N N . ASP A 1 93 ? 8.278 5.715 -1.644 1.00 64.31 93 ASP A N 1
ATOM 696 C CA . ASP A 1 93 ? 8.293 5.779 -0.178 1.00 64.31 93 ASP A CA 1
ATOM 697 C C . ASP A 1 93 ? 8.131 7.208 0.361 1.00 64.31 93 ASP A C 1
ATOM 699 O O . ASP A 1 93 ? 7.487 7.431 1.391 1.00 64.31 93 ASP A O 1
ATOM 703 N N . GLN A 1 94 ? 8.693 8.204 -0.334 1.00 70.19 94 GLN A N 1
ATOM 704 C CA . GLN A 1 94 ? 8.562 9.609 0.060 1.00 70.19 94 GLN A CA 1
ATOM 705 C C . GLN A 1 94 ? 7.166 10.142 -0.245 1.00 70.19 94 GLN A C 1
ATOM 707 O O . GLN A 1 94 ? 6.601 10.870 0.573 1.00 70.19 94 GLN A O 1
ATOM 712 N N . LEU A 1 95 ? 6.597 9.765 -1.394 1.00 74.56 95 LEU A N 1
ATOM 713 C CA . LEU A 1 95 ? 5.227 10.126 -1.747 1.00 74.56 95 LEU A CA 1
ATOM 714 C C . LEU A 1 95 ? 4.234 9.519 -0.752 1.00 74.56 95 LEU A C 1
ATOM 716 O O . LEU A 1 95 ? 3.380 10.232 -0.230 1.00 74.56 95 LEU A O 1
ATOM 720 N N . ALA A 1 96 ? 4.394 8.232 -0.440 1.00 66.88 96 ALA A N 1
ATOM 721 C CA . ALA A 1 96 ? 3.562 7.528 0.526 1.00 66.88 96 ALA A CA 1
ATOM 722 C C . ALA A 1 96 ? 3.663 8.159 1.923 1.00 66.88 96 ALA A C 1
ATOM 724 O O . ALA A 1 96 ? 2.641 8.474 2.530 1.00 66.88 96 ALA A O 1
ATOM 725 N N . SER A 1 97 ? 4.881 8.436 2.401 1.00 71.44 97 SER A N 1
ATOM 726 C CA . SER A 1 97 ? 5.100 9.083 3.704 1.00 71.44 97 SER A CA 1
ATOM 727 C C . SER A 1 97 ? 4.482 10.482 3.773 1.00 71.44 97 SER A C 1
ATOM 729 O O . SER A 1 97 ? 3.890 10.857 4.784 1.00 71.44 97 SER A O 1
ATOM 731 N N . TYR A 1 98 ? 4.585 11.259 2.691 1.00 78.12 98 TYR A N 1
ATOM 732 C CA . TYR A 1 98 ? 3.994 12.592 2.607 1.00 78.12 98 TYR A CA 1
ATOM 733 C C . TYR A 1 98 ? 2.460 12.550 2.639 1.00 78.12 98 TYR A C 1
ATOM 735 O O . TYR A 1 98 ? 1.842 13.274 3.422 1.00 78.12 98 TYR A O 1
ATOM 743 N N . LEU A 1 99 ? 1.843 11.683 1.829 1.00 77.75 99 LEU A N 1
ATOM 744 C CA . LEU A 1 99 ? 0.387 11.518 1.795 1.00 77.75 99 LEU A CA 1
ATOM 745 C C . LEU A 1 99 ? -0.152 10.992 3.129 1.00 77.75 99 LEU A C 1
ATOM 747 O O . LEU A 1 99 ? -1.193 11.460 3.590 1.00 77.75 99 LEU A O 1
ATOM 751 N N . MET A 1 100 ? 0.580 10.082 3.776 1.00 74.88 100 MET A N 1
ATOM 752 C CA . MET A 1 100 ? 0.228 9.569 5.097 1.00 74.88 100 MET A CA 1
ATOM 753 C C . MET A 1 100 ? 0.272 10.667 6.165 1.00 74.88 100 MET A C 1
ATOM 755 O O . MET A 1 100 ? -0.671 10.804 6.939 1.00 74.88 100 MET A O 1
ATOM 759 N N . GLY A 1 101 ? 1.305 11.514 6.163 1.00 75.25 101 GLY A N 1
ATOM 760 C CA . GLY A 1 101 ? 1.372 12.657 7.077 1.00 75.25 101 GLY A CA 1
ATOM 761 C C . GLY A 1 101 ? 0.189 13.619 6.911 1.00 75.25 101 GLY A C 1
ATOM 762 O O . GLY A 1 101 ? -0.407 14.043 7.900 1.00 75.25 101 GLY A O 1
ATOM 763 N N . GLN A 1 102 ? -0.208 13.910 5.666 1.00 79.69 102 GLN A N 1
ATOM 764 C CA . GLN A 1 102 ? -1.387 14.741 5.380 1.00 79.69 102 GLN A CA 1
ATOM 765 C C . GLN A 1 102 ? -2.695 14.087 5.848 1.00 79.69 102 GLN A C 1
ATOM 767 O O . GLN A 1 102 ? -3.599 14.765 6.336 1.00 79.69 102 GLN A O 1
ATOM 772 N N . PHE A 1 103 ? -2.800 12.765 5.719 1.00 79.38 103 PHE A N 1
ATOM 773 C CA . PHE A 1 103 ? -3.952 12.003 6.182 1.00 79.38 103 PHE A CA 1
ATOM 774 C C . PHE A 1 103 ? -4.088 12.010 7.711 1.00 79.38 103 PHE A C 1
ATOM 776 O O . PHE A 1 103 ? -5.178 12.270 8.221 1.00 79.38 103 PHE A O 1
ATOM 783 N N . GLU A 1 104 ? -2.994 11.779 8.443 1.00 76.19 104 GLU A N 1
ATOM 784 C CA . GLU A 1 104 ? -2.979 11.818 9.912 1.00 76.19 104 GLU A CA 1
ATOM 785 C C . GLU A 1 104 ? -3.316 13.211 10.456 1.00 76.19 104 GLU A C 1
ATOM 787 O O . GLU A 1 104 ? -4.084 13.341 11.410 1.00 76.19 104 GLU A O 1
ATOM 792 N N . GLU A 1 105 ? -2.776 14.267 9.843 1.00 80.94 105 GLU A N 1
ATOM 793 C CA . GLU A 1 105 ? -3.065 15.645 10.244 1.00 80.94 105 GLU A CA 1
ATOM 794 C C . GLU A 1 105 ? -4.547 15.992 10.039 1.00 80.94 105 GLU A C 1
ATOM 796 O O . GLU A 1 105 ? -5.197 16.536 10.937 1.00 80.94 105 GLU A O 1
ATOM 801 N N . ALA A 1 106 ? -5.110 15.614 8.888 1.00 82.00 106 ALA A N 1
ATOM 802 C CA . ALA A 1 106 ? -6.524 15.815 8.598 1.00 82.00 106 ALA A CA 1
ATOM 803 C C . ALA A 1 106 ? -7.430 15.020 9.553 1.00 82.00 106 ALA A C 1
ATOM 805 O O . ALA A 1 106 ? -8.443 15.549 10.011 1.00 82.00 106 ALA A O 1
ATOM 806 N N . MET A 1 107 ? -7.046 13.788 9.902 1.00 79.19 107 MET A N 1
ATOM 807 C CA . MET A 1 107 ? -7.760 12.969 10.882 1.00 79.19 107 MET A CA 1
ATOM 808 C C . MET A 1 107 ? -7.837 13.661 12.242 1.00 79.19 107 MET A C 1
ATOM 810 O O . MET A 1 107 ? -8.935 13.833 12.769 1.00 79.19 107 MET A O 1
ATOM 814 N N . LYS A 1 108 ? -6.702 14.141 12.765 1.00 81.00 108 LYS A N 1
ATOM 815 C CA . LYS A 1 108 ? -6.646 14.869 14.044 1.00 81.00 108 LYS A CA 1
ATOM 816 C C . LYS A 1 108 ? -7.545 16.101 14.045 1.00 81.00 108 LYS A C 1
ATOM 818 O O . LYS A 1 108 ? -8.262 16.360 15.014 1.00 81.00 108 LYS A O 1
ATOM 823 N N . ALA A 1 109 ? -7.520 16.863 12.954 1.00 85.06 109 ALA A N 1
ATOM 824 C CA . ALA A 1 109 ? -8.348 18.054 12.814 1.00 85.06 109 ALA A CA 1
ATOM 825 C C . ALA A 1 109 ? -9.848 17.711 12.804 1.00 85.06 109 ALA A C 1
ATOM 827 O O . ALA A 1 109 ? -10.633 18.368 13.492 1.00 85.06 109 ALA A O 1
ATOM 828 N N . ILE A 1 110 ? -10.236 16.666 12.067 1.00 85.56 110 ILE A N 1
ATOM 829 C CA . ILE A 1 110 ? -11.623 16.195 11.974 1.00 85.56 110 ILE A CA 1
ATOM 830 C C . ILE A 1 110 ? -12.110 15.667 13.325 1.00 85.56 110 ILE A C 1
ATOM 832 O O . ILE A 1 110 ? -13.163 16.099 13.789 1.00 85.56 110 ILE A O 1
ATOM 836 N N . GLU A 1 111 ? -11.353 14.787 13.984 1.00 80.25 111 GLU A N 1
ATOM 837 C CA . GLU A 1 111 ? -11.699 14.255 15.308 1.00 80.25 111 GLU A CA 1
ATOM 838 C C . GLU A 1 111 ? -11.905 15.391 16.314 1.00 80.25 111 GLU A C 1
ATOM 840 O O . GLU A 1 111 ? -12.958 15.479 16.944 1.00 80.25 111 GLU A O 1
ATOM 845 N N . SER A 1 112 ? -10.959 16.334 16.392 1.00 84.75 112 SER A N 1
ATOM 846 C CA . SER A 1 112 ? -11.065 17.495 17.281 1.00 84.75 112 SER A CA 1
ATOM 847 C C . SER A 1 112 ? -12.318 18.335 17.000 1.00 84.75 112 SER A C 1
ATOM 849 O O . SER A 1 112 ? -13.054 18.694 17.925 1.00 84.75 112 SER A O 1
ATOM 851 N N . GLN A 1 113 ? -12.607 18.610 15.724 1.00 88.25 113 GLN A N 1
ATOM 852 C CA . GLN A 1 113 ? -13.787 19.370 15.320 1.00 88.25 113 GLN A CA 1
ATOM 853 C C . GLN A 1 113 ? -15.089 18.638 15.669 1.00 88.25 113 GLN A C 1
ATOM 855 O O . GLN A 1 113 ? -16.052 19.262 16.126 1.00 88.25 113 GLN A O 1
ATOM 860 N N . VAL A 1 114 ? -15.139 17.325 15.444 1.00 87.44 114 VAL A N 1
ATOM 861 C CA . VAL A 1 114 ? -16.322 16.507 15.710 1.00 87.44 114 VAL A CA 1
ATOM 862 C C . VAL A 1 114 ? -16.550 16.378 17.215 1.00 87.44 114 VAL A C 1
ATOM 864 O O . VAL A 1 114 ? -17.664 16.633 17.669 1.00 87.44 114 VAL A O 1
ATOM 867 N N . TYR A 1 115 ? -15.522 16.090 18.011 1.00 87.31 115 TYR A N 1
ATOM 868 C CA . TYR A 1 115 ? -15.644 16.001 19.469 1.00 87.31 115 TYR A CA 1
ATO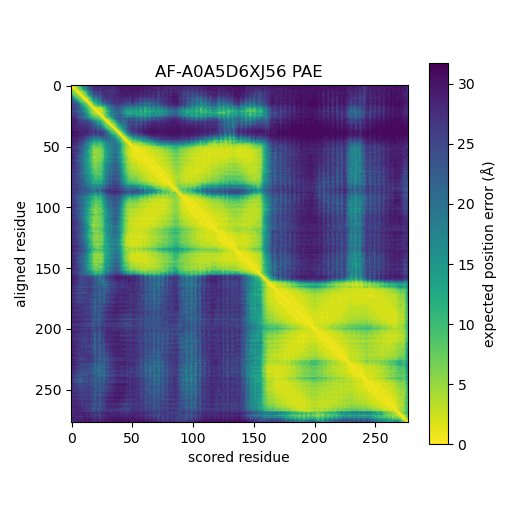M 869 C C . TYR A 1 115 ? -16.122 17.319 20.082 1.00 87.31 115 TYR A C 1
ATOM 871 O O . TYR A 1 115 ? -17.065 17.324 20.874 1.00 87.31 115 TYR A O 1
ATOM 879 N N . ALA A 1 116 ? -15.583 18.454 19.624 1.00 89.19 116 ALA A N 1
ATOM 880 C CA . ALA A 1 116 ? -16.064 19.770 20.037 1.00 89.19 116 ALA A CA 1
ATOM 881 C C . ALA A 1 116 ? -17.538 20.003 19.653 1.00 89.19 116 ALA A C 1
ATOM 883 O O . ALA A 1 116 ? -18.316 20.519 20.456 1.00 89.19 116 ALA A O 1
ATOM 884 N N . LYS A 1 117 ? -17.945 19.600 18.441 1.00 89.94 117 LYS A N 1
ATOM 885 C CA . LYS A 1 117 ? -19.327 19.741 17.953 1.00 89.94 117 LYS A CA 1
ATOM 886 C C . LYS A 1 117 ? -20.322 18.918 18.773 1.00 89.94 117 LYS A C 1
ATOM 888 O O . LYS A 1 117 ? -21.421 19.398 19.039 1.00 89.94 117 LYS A O 1
ATOM 893 N N . PHE A 1 118 ? -19.952 17.699 19.148 1.00 86.81 118 PHE A N 1
ATOM 894 C CA . PHE A 1 118 ? -20.797 16.795 19.931 1.00 86.81 118 PHE A CA 1
ATOM 895 C C . PHE A 1 118 ? -20.591 16.930 21.446 1.00 86.81 118 PHE A C 1
ATOM 897 O O . PHE A 1 118 ? -21.174 16.152 22.195 1.00 86.81 118 PHE A O 1
ATOM 904 N N . GLN A 1 119 ? -19.805 17.923 21.887 1.00 89.56 119 GLN A N 1
ATOM 905 C CA . GLN A 1 119 ? -19.499 18.200 23.295 1.00 89.56 119 GLN A CA 1
ATOM 906 C C . GLN A 1 119 ? -19.008 16.961 24.050 1.00 89.56 119 GLN A C 1
ATOM 908 O O . GLN A 1 119 ? -19.412 16.711 25.181 1.00 89.56 119 GLN A O 1
ATOM 913 N N . THR A 1 120 ? -18.149 16.185 23.399 1.00 84.56 120 THR A N 1
ATOM 914 C CA . THR A 1 120 ? -17.620 14.935 23.935 1.00 84.56 120 THR A CA 1
ATOM 915 C C . THR A 1 120 ? -16.098 14.919 23.867 1.00 84.56 120 THR A C 1
ATOM 917 O O . THR A 1 120 ? -15.475 15.849 23.347 1.00 84.56 120 THR A O 1
ATOM 920 N N . THR A 1 121 ? -15.491 13.873 24.410 1.00 83.31 121 THR A N 1
ATOM 921 C CA . THR A 1 121 ? -14.049 13.646 24.372 1.00 83.31 121 THR A CA 1
ATOM 922 C C . THR A 1 121 ? -13.718 12.345 23.653 1.00 83.31 121 THR A C 1
ATOM 924 O O . THR A 1 121 ? -14.553 11.455 23.501 1.00 83.31 121 THR A O 1
ATOM 927 N N . GLU A 1 122 ? -12.465 12.225 23.232 1.00 76.56 122 GLU A N 1
ATOM 928 C CA . GLU A 1 122 ? -11.933 11.003 22.636 1.00 76.56 122 GLU A CA 1
ATOM 929 C C . GLU A 1 122 ? -12.104 9.783 23.555 1.00 76.56 122 GLU A C 1
ATOM 931 O O . GLU A 1 122 ? -12.524 8.719 23.101 1.00 76.56 122 GLU A O 1
ATOM 936 N N . ASP A 1 123 ? -11.844 9.955 24.855 1.00 77.25 123 ASP A N 1
ATOM 937 C CA . ASP A 1 123 ? -11.989 8.894 25.853 1.00 77.25 123 ASP A CA 1
ATOM 938 C C . ASP A 1 123 ? -13.450 8.453 26.004 1.00 77.25 123 ASP A C 1
ATOM 940 O O . ASP A 1 123 ? -13.728 7.258 26.070 1.00 77.25 123 ASP A O 1
ATOM 944 N N . GLU A 1 124 ? -14.403 9.389 25.992 1.00 79.81 124 GLU A N 1
ATOM 945 C CA . GLU A 1 124 ? -15.832 9.057 26.042 1.00 79.81 124 GLU A CA 1
ATOM 946 C C . GLU A 1 124 ? -16.277 8.276 24.801 1.00 79.81 124 GLU A C 1
ATOM 948 O O . GLU A 1 124 ? -16.977 7.270 24.927 1.00 79.81 124 GLU A O 1
ATOM 953 N N . VAL A 1 125 ? -15.856 8.706 23.606 1.00 79.38 125 VAL A N 1
ATOM 954 C CA . VAL A 1 125 ? -16.158 8.010 22.343 1.00 79.38 125 VAL A CA 1
ATOM 955 C C . VAL A 1 125 ? -15.557 6.608 22.350 1.00 79.38 125 VAL A C 1
ATOM 957 O O . VAL A 1 125 ? -16.217 5.652 21.937 1.00 79.38 125 VAL A O 1
ATOM 960 N N . LYS A 1 126 ? -14.333 6.464 22.866 1.00 77.50 126 LYS A N 1
ATOM 961 C CA . LYS A 1 126 ? -13.659 5.175 22.993 1.00 77.50 126 LYS A CA 1
ATOM 962 C C . LYS A 1 126 ? -14.408 4.232 23.933 1.00 77.50 126 LYS A C 1
ATOM 964 O O . LYS A 1 126 ? -14.746 3.126 23.521 1.00 77.50 126 LYS A O 1
ATOM 969 N N . VAL A 1 127 ? -14.706 4.680 25.153 1.00 77.81 127 VAL A N 1
ATOM 970 C CA . VAL A 1 127 ? -15.432 3.888 26.162 1.00 77.81 127 VAL A CA 1
ATOM 971 C C . VAL A 1 127 ? -16.814 3.482 25.651 1.00 77.81 127 VAL A C 1
ATOM 973 O O . VAL A 1 127 ? -17.216 2.332 25.809 1.00 77.81 127 VAL A O 1
ATOM 976 N N . ALA A 1 128 ? -17.532 4.394 24.990 1.00 80.06 128 ALA A N 1
ATOM 977 C CA . ALA A 1 128 ? -18.843 4.093 24.426 1.00 80.06 128 ALA A CA 1
ATOM 978 C C . ALA A 1 128 ? -18.767 3.065 23.291 1.00 80.06 128 ALA A C 1
ATOM 980 O O . ALA A 1 128 ? -19.574 2.142 23.247 1.00 80.06 128 ALA A O 1
ATOM 981 N N . THR A 1 129 ? -17.785 3.189 22.398 1.00 76.94 129 THR A N 1
ATOM 982 C CA . THR A 1 129 ? -17.584 2.225 21.308 1.00 76.94 129 THR A CA 1
ATOM 983 C C . THR A 1 129 ? -17.257 0.837 21.853 1.00 76.94 129 THR A C 1
ATOM 985 O O . THR A 1 129 ? -17.901 -0.123 21.449 1.00 76.94 129 THR A O 1
ATOM 988 N N . GLU A 1 130 ? -16.336 0.730 22.819 1.00 76.31 130 GLU A N 1
ATOM 989 C CA . GLU A 1 130 ? -15.999 -0.550 23.459 1.00 76.31 130 GLU A CA 1
ATOM 990 C C . GLU A 1 130 ? -17.219 -1.191 24.127 1.00 76.31 130 GLU A C 1
ATOM 992 O O . GLU A 1 130 ? -17.464 -2.380 23.943 1.00 76.31 130 GLU A O 1
ATOM 997 N N . TYR A 1 131 ? -18.018 -0.396 24.841 1.00 80.44 131 TYR A N 1
ATOM 998 C CA . TYR A 1 131 ? -19.242 -0.869 25.481 1.00 80.44 131 TYR A CA 1
ATOM 999 C C . TYR A 1 131 ? -20.247 -1.439 24.469 1.00 80.44 131 TYR A C 1
ATOM 1001 O O . TYR A 1 131 ? -20.746 -2.547 24.649 1.00 80.44 131 TYR A O 1
ATOM 1009 N N . PHE A 1 132 ? -20.539 -0.714 23.384 1.00 77.75 132 PHE A N 1
ATOM 1010 C CA . PHE A 1 132 ? -21.516 -1.174 22.391 1.00 77.75 132 PHE A CA 1
ATOM 1011 C C . PHE A 1 132 ? -20.989 -2.324 21.516 1.00 77.75 132 PHE A C 1
ATOM 1013 O O . PHE A 1 132 ? -21.779 -3.163 21.090 1.00 77.75 132 PHE A O 1
ATOM 1020 N N . GLU A 1 133 ? -19.678 -2.418 21.275 1.00 70.06 133 GLU A N 1
ATOM 1021 C CA . GLU A 1 133 ? -19.073 -3.592 20.630 1.00 70.06 133 GLU A CA 1
ATOM 1022 C C . GLU A 1 133 ? -19.149 -4.845 21.518 1.00 70.06 133 GLU A C 1
ATOM 1024 O O . GLU A 1 133 ? -19.431 -5.934 21.013 1.00 70.06 133 GLU A O 1
ATOM 1029 N N . GLU A 1 134 ? -18.931 -4.713 22.833 1.00 74.94 134 GLU A N 1
ATOM 1030 C CA . GLU A 1 134 ? -19.071 -5.816 23.798 1.00 74.94 134 GLU A CA 1
ATOM 1031 C C . GLU A 1 134 ? -20.520 -6.304 23.933 1.00 74.94 134 GLU A C 1
ATOM 1033 O O . GLU A 1 134 ? -20.750 -7.496 24.144 1.00 74.94 134 GLU A O 1
ATOM 1038 N N . GLU A 1 135 ? -21.490 -5.410 23.738 1.00 77.31 135 GLU A N 1
ATOM 1039 C CA . GLU A 1 135 ? -22.922 -5.730 23.642 1.00 77.31 135 GLU A CA 1
ATOM 1040 C C . GLU A 1 135 ? -23.327 -6.279 22.252 1.00 77.31 135 GLU A C 1
ATOM 1042 O O . GLU A 1 135 ? -24.511 -6.481 21.980 1.00 77.31 135 GLU A O 1
ATOM 1047 N N . GLU A 1 136 ? -22.356 -6.549 21.368 1.00 73.94 136 GLU A N 1
ATOM 1048 C CA . GLU A 1 136 ? -22.548 -7.070 20.006 1.00 73.94 136 GLU A CA 1
ATOM 1049 C C . GLU A 1 136 ? -23.457 -6.178 19.129 1.00 73.94 136 GLU A C 1
ATOM 1051 O O . GLU A 1 136 ? -24.180 -6.657 18.242 1.00 73.94 136 GLU A O 1
ATOM 1056 N N . ASP A 1 137 ? -23.421 -4.857 19.347 1.00 81.19 137 ASP A N 1
ATOM 1057 C CA . ASP A 1 137 ? -24.217 -3.899 18.586 1.00 81.19 137 ASP A CA 1
ATOM 1058 C C . ASP A 1 137 ? -23.728 -3.796 17.135 1.00 81.19 137 ASP A C 1
ATOM 1060 O O . ASP A 1 137 ? -22.672 -3.239 16.821 1.00 81.19 137 ASP A O 1
ATOM 1064 N N . LYS A 1 138 ? -24.539 -4.326 16.218 1.00 77.88 138 LYS A N 1
ATOM 1065 C CA . LYS A 1 138 ? -24.200 -4.403 14.793 1.00 77.88 138 LYS A CA 1
ATOM 1066 C C . LYS A 1 138 ? -24.035 -3.040 14.135 1.00 77.88 138 LYS A C 1
ATOM 1068 O O . LYS A 1 138 ? -23.265 -2.932 13.185 1.00 77.88 138 LYS A O 1
ATOM 1073 N N . ASP A 1 139 ? -24.757 -2.018 14.584 1.00 79.38 139 ASP A N 1
ATOM 1074 C CA . ASP A 1 139 ? -24.701 -0.705 13.943 1.00 79.38 139 ASP A CA 1
ATOM 1075 C C . ASP A 1 139 ? -23.386 -0.012 14.288 1.00 79.38 139 ASP A C 1
ATOM 1077 O O . ASP A 1 139 ? -22.721 0.529 13.401 1.00 79.38 139 ASP A O 1
ATOM 1081 N N . VAL A 1 140 ? -22.976 -0.098 15.557 1.00 75.62 140 VAL A N 1
ATOM 1082 C CA . VAL A 1 140 ? -21.690 0.439 16.017 1.00 75.62 140 VAL A CA 1
ATOM 1083 C C . VAL A 1 140 ? -20.538 -0.340 15.388 1.00 75.62 140 VAL A C 1
ATOM 1085 O O . VAL A 1 140 ? -19.656 0.279 14.796 1.00 75.62 140 VAL A O 1
ATOM 1088 N N . ALA A 1 141 ? -20.597 -1.676 15.383 1.00 72.25 141 ALA A N 1
ATOM 1089 C CA . ALA A 1 141 ? -19.587 -2.511 14.727 1.00 72.25 141 ALA A CA 1
ATOM 1090 C C . ALA A 1 141 ? -19.436 -2.182 13.228 1.00 72.25 141 ALA A C 1
ATOM 1092 O O . ALA A 1 141 ? -18.325 -2.058 12.713 1.00 72.25 141 ALA A O 1
ATOM 1093 N N . ASN A 1 142 ? -20.547 -1.966 12.515 1.00 75.31 142 ASN A N 1
ATOM 1094 C CA . ASN A 1 142 ? -20.518 -1.565 11.107 1.00 75.31 142 ASN A CA 1
ATOM 1095 C C . ASN A 1 142 ? -19.929 -0.160 10.905 1.00 75.31 142 ASN A C 1
ATOM 1097 O O . ASN A 1 142 ? -19.246 0.083 9.908 1.00 75.31 142 ASN A O 1
ATOM 1101 N N . ALA A 1 143 ? -20.211 0.784 11.805 1.00 72.31 143 ALA A N 1
ATOM 1102 C CA . ALA A 1 143 ? -19.660 2.135 11.739 1.00 72.31 143 ALA A CA 1
ATOM 1103 C C . ALA A 1 143 ? -18.141 2.134 11.978 1.00 72.31 143 ALA A C 1
ATOM 1105 O O . ALA A 1 143 ? -17.402 2.773 11.227 1.00 72.31 143 ALA A O 1
ATOM 1106 N N . VAL A 1 144 ? -17.669 1.347 12.949 1.00 73.62 144 VAL A N 1
ATOM 1107 C CA . VAL A 1 144 ? -16.239 1.134 13.206 1.00 73.62 144 VAL A CA 1
ATOM 1108 C C . VAL A 1 144 ? -15.561 0.481 11.999 1.00 73.62 144 VAL A C 1
ATOM 1110 O O . VAL A 1 144 ? -14.545 0.987 11.528 1.00 73.62 144 VAL A O 1
ATOM 1113 N N . ALA A 1 145 ? -16.160 -0.559 11.410 1.00 69.06 145 ALA A N 1
ATOM 1114 C CA . ALA A 1 145 ? -15.612 -1.229 10.228 1.00 69.06 145 ALA A CA 1
ATOM 1115 C C . ALA A 1 145 ? -15.428 -0.282 9.025 1.00 69.06 145 ALA A C 1
ATOM 1117 O O . ALA A 1 145 ? -14.443 -0.379 8.293 1.00 69.06 145 ALA A O 1
ATOM 1118 N N . LYS A 1 146 ? -16.337 0.682 8.824 1.00 72.56 146 LYS A N 1
ATOM 1119 C CA . LYS A 1 146 ? -16.194 1.704 7.770 1.00 72.56 146 LYS A CA 1
ATOM 1120 C C . LYS A 1 146 ? -15.010 2.643 8.022 1.00 72.56 146 LYS A C 1
ATOM 1122 O O . LYS A 1 146 ? -14.336 3.029 7.068 1.00 72.56 146 LYS A O 1
ATOM 1127 N N . LEU A 1 147 ? -14.755 3.020 9.277 1.00 70.19 147 LEU A N 1
ATOM 1128 C CA . LEU A 1 147 ? -13.588 3.833 9.645 1.00 70.19 147 LEU A CA 1
ATOM 1129 C C . LEU A 1 147 ? -12.288 3.057 9.436 1.00 70.19 147 LEU A C 1
ATOM 1131 O O . LEU A 1 147 ? -11.337 3.600 8.873 1.00 70.19 147 LEU A O 1
ATOM 1135 N N . GLN A 1 148 ? -12.274 1.782 9.831 1.00 68.50 148 GLN A N 1
ATOM 1136 C CA . GLN A 1 148 ? -11.150 0.881 9.589 1.00 68.50 148 GLN A CA 1
ATOM 1137 C C . GLN A 1 148 ? -10.857 0.780 8.091 1.00 68.50 148 GLN A C 1
ATOM 1139 O O . GLN A 1 148 ? -9.720 0.978 7.684 1.00 68.50 148 GLN A O 1
ATOM 1144 N N . GLU A 1 149 ? -11.871 0.568 7.250 1.00 70.12 149 GLU A N 1
ATOM 1145 C CA . GLU A 1 149 ? -11.683 0.469 5.801 1.00 70.12 149 GLU A CA 1
ATOM 1146 C C . GLU A 1 149 ? -11.104 1.753 5.186 1.00 70.12 149 GLU A C 1
ATOM 1148 O O . GLU A 1 149 ? -10.189 1.687 4.370 1.00 70.12 149 GLU A O 1
ATOM 1153 N N . LEU A 1 150 ? -11.553 2.935 5.622 1.00 67.31 150 LEU A N 1
ATOM 1154 C CA . LEU A 1 150 ? -10.976 4.209 5.169 1.00 67.31 150 LEU A CA 1
ATOM 1155 C C . LEU A 1 150 ? -9.496 4.345 5.546 1.00 67.31 150 LEU A C 1
ATOM 1157 O O . LEU A 1 150 ? -8.694 4.817 4.738 1.00 67.31 150 LEU A O 1
ATOM 1161 N N . TYR A 1 151 ? -9.129 3.912 6.753 1.00 64.31 151 TYR A N 1
ATOM 1162 C CA . TYR A 1 151 ? -7.737 3.875 7.191 1.00 64.31 151 TYR A CA 1
ATOM 1163 C C . TYR A 1 151 ? -6.915 2.870 6.368 1.00 64.31 151 TYR A C 1
ATOM 1165 O O . TYR A 1 151 ? -5.813 3.200 5.928 1.00 64.31 151 TYR A O 1
ATOM 1173 N N . ARG A 1 152 ? -7.470 1.681 6.086 1.00 65.44 152 ARG A N 1
ATOM 1174 C CA . ARG A 1 152 ? -6.851 0.626 5.258 1.00 65.44 152 ARG A CA 1
ATOM 1175 C C . ARG A 1 152 ? -6.589 1.097 3.830 1.00 65.44 152 ARG A C 1
ATOM 1177 O O . ARG A 1 152 ? -5.506 0.865 3.304 1.00 65.44 152 ARG A O 1
ATOM 1184 N N . VAL A 1 153 ? -7.542 1.794 3.215 1.00 66.75 153 VAL A N 1
ATOM 1185 C CA . VAL A 1 153 ? -7.400 2.342 1.857 1.00 66.75 153 VAL A CA 1
ATOM 1186 C C . VAL A 1 153 ? -6.252 3.355 1.777 1.00 66.75 153 VAL A C 1
ATOM 1188 O O . VAL A 1 153 ? -5.512 3.356 0.799 1.00 66.75 153 VAL A O 1
ATOM 1191 N N . MET A 1 154 ? -6.067 4.191 2.803 1.00 59.91 154 MET A N 1
ATOM 1192 C CA . MET A 1 154 ? -5.073 5.275 2.786 1.00 59.91 154 MET A CA 1
ATOM 1193 C C . MET A 1 154 ? -3.671 4.874 3.227 1.00 59.91 154 MET A C 1
ATOM 1195 O O . MET A 1 154 ? -2.692 5.358 2.672 1.00 59.91 154 MET A O 1
ATOM 1199 N N . THR A 1 155 ? -3.558 3.977 4.200 1.00 55.84 155 THR A N 1
ATOM 1200 C CA . THR A 1 155 ? -2.258 3.418 4.605 1.00 55.84 155 THR A CA 1
ATOM 1201 C C . THR A 1 155 ? -1.734 2.378 3.619 1.00 55.84 155 THR A C 1
ATOM 1203 O O . THR A 1 155 ? -0.656 1.822 3.819 1.00 55.84 155 THR A O 1
ATOM 1206 N N . GLY A 1 156 ? -2.546 2.015 2.618 1.00 53.38 156 GLY A N 1
ATOM 1207 C CA . GLY A 1 156 ? -2.430 0.722 1.954 1.00 53.38 156 GLY A CA 1
ATOM 1208 C C . GLY A 1 156 ? -2.556 -0.442 2.946 1.00 53.38 156 GLY A C 1
ATOM 1209 O O . GLY A 1 156 ? -2.251 -1.568 2.590 1.00 53.38 156 GLY A O 1
ATOM 1210 N N . GLY A 1 157 ? -2.970 -0.191 4.193 1.00 44.03 157 GLY A N 1
ATOM 1211 C CA . GLY A 1 157 ? -2.944 -1.087 5.345 1.00 44.03 157 GLY A CA 1
ATOM 1212 C C . GLY A 1 157 ? -4.124 -2.039 5.405 1.00 44.03 157 GLY A C 1
ATOM 1213 O O . GLY A 1 157 ? -4.605 -2.362 6.486 1.00 44.03 157 GLY A O 1
ATOM 1214 N N . GLY A 1 158 ? -4.551 -2.570 4.261 1.00 39.84 158 GLY A N 1
ATOM 1215 C CA . GLY A 1 158 ? -5.419 -3.745 4.206 1.00 39.84 158 GLY A CA 1
ATOM 1216 C C . GLY A 1 158 ? -4.846 -4.983 4.921 1.00 39.84 158 GLY A C 1
ATOM 1217 O O . GLY A 1 158 ? -5.568 -5.959 5.115 1.00 39.84 158 GLY A O 1
ATOM 1218 N N . PHE A 1 159 ? -3.574 -4.947 5.324 1.00 44.62 159 PHE A N 1
ATOM 1219 C CA . PHE A 1 159 ? -2.725 -6.125 5.487 1.00 44.62 159 PHE A CA 1
ATOM 1220 C C . PHE A 1 159 ? -2.234 -6.380 6.923 1.00 44.62 159 PHE A C 1
ATOM 1222 O O . PHE A 1 159 ? -1.595 -7.398 7.165 1.00 44.62 159 PHE A O 1
ATOM 1229 N N . SER A 1 160 ? -2.558 -5.506 7.885 1.00 41.34 160 SER A N 1
ATOM 1230 C CA . SER A 1 160 ? -2.069 -5.570 9.278 1.00 41.34 160 SER A CA 1
ATOM 1231 C C . SER A 1 160 ? -2.613 -6.746 10.105 1.00 41.34 160 SER A C 1
ATOM 1233 O O . SER A 1 160 ? -2.054 -7.057 11.152 1.00 41.34 160 SER A O 1
ATOM 1235 N N . ASP A 1 161 ? -3.694 -7.387 9.649 1.00 44.88 161 ASP A N 1
ATOM 1236 C CA . ASP A 1 161 ? -4.337 -8.537 10.309 1.00 44.88 161 ASP A CA 1
ATOM 1237 C C . ASP A 1 161 ? -4.030 -9.878 9.633 1.00 44.88 161 ASP A C 1
ATOM 1239 O O . ASP A 1 161 ? -4.498 -10.928 10.081 1.00 44.88 161 ASP A O 1
ATOM 1243 N N . VAL A 1 162 ? -3.260 -9.872 8.542 1.00 49.50 162 VAL A N 1
ATOM 1244 C CA . VAL A 1 162 ? -2.831 -11.124 7.926 1.00 49.50 162 VAL A CA 1
ATOM 1245 C C . VAL A 1 162 ? -1.680 -11.670 8.750 1.00 49.50 162 VAL A C 1
ATOM 1247 O O . VAL A 1 162 ? -0.529 -11.267 8.597 1.00 49.50 162 VAL A O 1
ATOM 1250 N N . GLU A 1 163 ? -2.015 -12.573 9.671 1.00 58.97 163 GLU A N 1
ATOM 1251 C CA . GLU A 1 163 ? -1.011 -13.344 10.388 1.00 58.97 163 GLU A CA 1
ATOM 1252 C C . GLU A 1 163 ? -0.143 -14.076 9.369 1.00 58.97 163 GLU A C 1
ATOM 1254 O O . GLU A 1 163 ? -0.632 -14.838 8.530 1.00 58.97 163 GLU A O 1
ATOM 1259 N N . VAL A 1 164 ? 1.163 -13.829 9.452 1.00 71.00 164 VAL A N 1
ATOM 1260 C CA . VAL A 1 164 ? 2.149 -14.591 8.700 1.00 71.00 164 VAL A CA 1
ATOM 1261 C C . VAL A 1 164 ? 1.989 -16.049 9.121 1.00 71.00 164 VAL A C 1
ATOM 1263 O O . VAL A 1 164 ? 2.136 -16.348 10.313 1.00 71.00 164 VAL A O 1
ATOM 1266 N N . PRO A 1 165 ? 1.665 -16.959 8.185 1.00 76.94 165 PRO A N 1
ATOM 1267 C CA . PRO A 1 165 ? 1.504 -18.364 8.506 1.00 76.94 165 PRO A CA 1
ATOM 1268 C C . PRO A 1 165 ? 2.729 -18.868 9.271 1.00 76.94 165 PRO A C 1
ATOM 1270 O O . PRO A 1 165 ? 3.863 -18.578 8.896 1.00 76.94 165 PRO A O 1
ATOM 1273 N N . ALA A 1 166 ? 2.525 -19.609 10.362 1.00 79.12 166 ALA A N 1
ATOM 1274 C CA . ALA A 1 166 ? 3.630 -20.050 11.222 1.00 79.12 166 ALA A CA 1
ATOM 1275 C C . ALA A 1 166 ? 4.661 -20.919 10.476 1.00 79.12 166 ALA A C 1
ATOM 1277 O O . ALA A 1 166 ? 5.814 -21.047 10.893 1.00 79.12 166 ALA A O 1
ATOM 1278 N N . ASP A 1 167 ? 4.244 -21.533 9.371 1.00 81.75 167 ASP A N 1
ATOM 1279 C CA . ASP A 1 167 ? 5.091 -22.298 8.477 1.00 81.75 167 ASP A CA 1
ATOM 1280 C C . ASP A 1 167 ? 5.877 -21.432 7.484 1.00 81.75 167 ASP A C 1
ATOM 1282 O O . ASP A 1 167 ? 6.838 -21.954 6.918 1.00 81.75 167 ASP A O 1
ATOM 1286 N N . LEU A 1 168 ? 5.549 -20.148 7.305 1.00 84.69 168 LEU A N 1
ATOM 1287 C CA . LEU A 1 168 ? 6.318 -19.166 6.536 1.00 84.69 168 LEU A CA 1
ATOM 1288 C C . LEU A 1 168 ? 7.405 -18.538 7.415 1.00 84.69 168 LEU A C 1
ATOM 1290 O O . LEU A 1 168 ? 7.330 -17.389 7.829 1.00 84.69 168 LEU A O 1
ATOM 1294 N N . THR A 1 169 ? 8.436 -19.320 7.718 1.00 91.44 169 THR A N 1
ATOM 1295 C CA . THR A 1 169 ? 9.580 -18.843 8.504 1.00 91.44 169 THR A CA 1
ATOM 1296 C C . THR A 1 169 ? 10.426 -17.835 7.725 1.00 91.44 169 THR A C 1
ATOM 1298 O O . THR A 1 169 ? 10.450 -17.858 6.496 1.00 91.44 169 THR A O 1
ATOM 1301 N N . LEU A 1 170 ? 11.225 -17.029 8.432 1.00 84.06 170 LEU A N 1
ATOM 1302 C CA . LEU A 1 170 ? 12.203 -16.105 7.842 1.00 84.06 170 LEU A CA 1
ATOM 1303 C C . LEU A 1 170 ? 13.056 -16.756 6.739 1.00 84.06 170 LEU A C 1
ATOM 1305 O O . LEU A 1 170 ? 13.218 -16.202 5.658 1.00 84.06 170 LEU A O 1
ATOM 1309 N N . THR A 1 171 ? 13.570 -17.962 6.989 1.00 90.62 171 THR A N 1
ATOM 1310 C CA . THR A 1 171 ? 14.386 -18.702 6.016 1.00 90.62 171 THR A CA 1
ATOM 1311 C C . THR A 1 171 ? 13.599 -19.070 4.761 1.00 90.62 171 THR A C 1
ATOM 1313 O O . THR A 1 171 ? 14.121 -18.945 3.658 1.00 90.62 171 THR A O 1
ATOM 1316 N N . LYS A 1 172 ? 12.344 -19.510 4.912 1.00 88.94 172 LYS A N 1
ATOM 1317 C CA . LYS A 1 172 ? 11.480 -19.811 3.764 1.00 88.94 172 LYS A CA 1
ATOM 1318 C C . LYS A 1 172 ? 11.113 -18.545 3.007 1.00 88.94 172 LYS A C 1
ATOM 1320 O O . LYS A 1 172 ? 11.146 -18.553 1.786 1.00 88.94 172 LYS A O 1
ATOM 1325 N N . PHE A 1 173 ? 10.817 -17.463 3.717 1.00 86.62 173 PHE A N 1
ATOM 1326 C CA . PHE A 1 173 ? 10.493 -16.186 3.101 1.00 86.62 173 PHE A CA 1
ATOM 1327 C C . PHE A 1 173 ? 11.663 -15.641 2.271 1.00 86.62 173 PHE A C 1
ATOM 1329 O O . PHE A 1 173 ? 11.470 -15.281 1.114 1.00 86.62 173 PHE A O 1
ATOM 1336 N N . ILE A 1 174 ? 12.890 -15.684 2.805 1.00 82.81 174 ILE A N 1
ATOM 1337 C CA . ILE A 1 174 ? 14.107 -15.342 2.050 1.00 82.81 174 ILE A CA 1
ATOM 1338 C C . ILE A 1 174 ? 14.253 -16.238 0.813 1.00 82.81 174 ILE A C 1
ATOM 1340 O O . ILE A 1 174 ? 14.489 -15.721 -0.274 1.00 82.81 174 ILE A O 1
ATOM 1344 N N . ALA A 1 175 ? 14.072 -17.555 0.950 1.00 89.88 175 ALA A N 1
ATOM 1345 C CA . ALA A 1 175 ? 14.186 -18.481 -0.177 1.00 89.88 175 ALA A CA 1
ATOM 1346 C C . ALA A 1 175 ? 13.165 -18.183 -1.291 1.00 89.88 175 ALA A C 1
ATOM 1348 O O . ALA A 1 175 ? 13.507 -18.242 -2.469 1.00 89.88 175 ALA A O 1
ATOM 1349 N N . ILE A 1 176 ? 11.934 -17.814 -0.926 1.00 86.31 176 ILE A N 1
ATOM 1350 C CA . ILE A 1 176 ? 10.896 -17.426 -1.889 1.00 86.31 176 ILE A CA 1
ATOM 1351 C C . ILE A 1 176 ? 11.275 -16.116 -2.585 1.00 86.31 176 ILE A C 1
ATOM 1353 O O . ILE A 1 176 ? 11.185 -16.031 -3.805 1.00 86.31 176 ILE A O 1
ATOM 1357 N N . MET A 1 177 ? 11.766 -15.117 -1.844 1.00 81.94 177 MET A N 1
ATOM 1358 C CA . MET A 1 177 ? 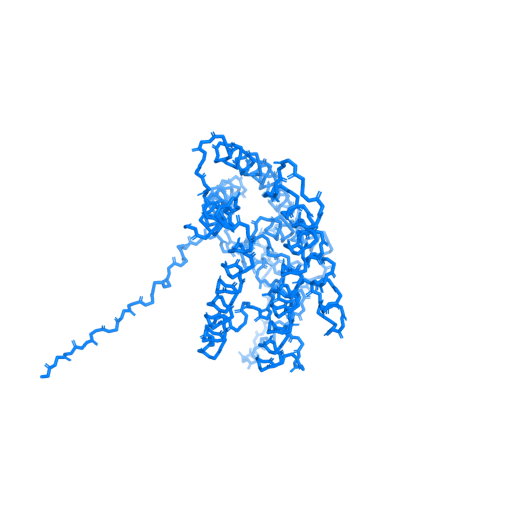12.238 -13.863 -2.441 1.00 81.94 177 MET A CA 1
ATOM 1359 C C . MET A 1 177 ? 13.411 -14.075 -3.405 1.00 81.94 177 MET A C 1
ATOM 1361 O O . MET A 1 177 ? 13.468 -13.425 -4.448 1.00 81.94 177 MET A O 1
ATOM 1365 N N . GLN A 1 178 ? 14.319 -15.000 -3.085 1.00 85.50 178 GLN A N 1
ATOM 1366 C CA . GLN A 1 178 ? 15.420 -15.391 -3.966 1.00 85.50 178 GLN A CA 1
ATOM 1367 C C . GLN A 1 178 ? 14.910 -16.081 -5.240 1.00 85.50 178 GLN A C 1
ATOM 1369 O O . GLN A 1 178 ? 15.346 -15.724 -6.330 1.00 85.50 178 GLN A O 1
ATOM 1374 N N . GLU A 1 179 ? 13.958 -17.015 -5.131 1.00 87.12 179 GLU A N 1
ATOM 1375 C CA . GLU A 1 179 ? 13.330 -17.678 -6.288 1.00 87.12 179 GLU A CA 1
ATOM 1376 C C . GLU A 1 179 ? 12.608 -16.673 -7.200 1.00 87.12 179 GLU A C 1
ATOM 1378 O O . GLU A 1 179 ? 12.747 -16.734 -8.428 1.00 87.12 179 GLU A O 1
ATOM 1383 N N . THR A 1 180 ? 11.878 -15.720 -6.608 1.00 83.06 180 THR A N 1
ATOM 1384 C CA . THR A 1 180 ? 11.208 -14.645 -7.347 1.00 83.06 180 THR A CA 1
ATOM 1385 C C . THR A 1 180 ? 12.223 -13.778 -8.083 1.00 83.06 180 THR A C 1
ATOM 1387 O O . THR A 1 180 ? 12.101 -13.605 -9.294 1.00 83.06 180 THR A O 1
ATOM 1390 N N . MET A 1 181 ? 13.250 -13.271 -7.395 1.00 80.62 181 MET A N 1
ATOM 1391 C CA . MET A 1 181 ? 14.269 -12.418 -8.019 1.00 80.62 181 MET A CA 1
ATOM 1392 C C . MET A 1 181 ? 15.049 -13.142 -9.118 1.00 80.62 181 MET A C 1
ATOM 1394 O O . MET A 1 181 ? 15.279 -12.566 -10.178 1.00 80.62 181 MET A O 1
ATOM 1398 N N . GLU A 1 182 ? 15.402 -14.411 -8.917 1.00 88.75 182 GLU A N 1
ATOM 1399 C CA . GLU A 1 182 ? 16.075 -15.212 -9.941 1.00 88.75 182 GLU A CA 1
ATOM 1400 C C . GLU A 1 182 ? 15.213 -15.352 -11.203 1.00 88.75 182 GLU A C 1
ATOM 1402 O O . GLU A 1 182 ? 15.695 -15.120 -12.311 1.00 88.75 182 GLU A O 1
ATOM 1407 N N . SER A 1 183 ? 13.918 -15.640 -11.042 1.00 84.94 183 SER A N 1
ATOM 1408 C CA . SER A 1 183 ? 12.989 -15.753 -12.174 1.00 84.94 183 SER A CA 1
ATOM 1409 C C . SER A 1 183 ? 12.815 -14.428 -12.919 1.00 84.94 183 SER A C 1
ATOM 1411 O O . SER A 1 183 ? 12.755 -14.415 -14.148 1.00 84.94 183 SER A O 1
ATOM 1413 N N . LEU A 1 184 ? 12.771 -13.304 -12.196 1.00 83.19 184 LEU A N 1
ATOM 1414 C CA . LEU A 1 184 ? 12.717 -11.970 -12.799 1.00 83.19 184 LEU A CA 1
ATOM 1415 C C . LEU A 1 184 ? 13.992 -11.647 -13.585 1.00 83.19 184 LEU A C 1
ATOM 1417 O O . LEU A 1 184 ? 13.915 -11.111 -14.689 1.00 83.19 184 LEU A O 1
ATOM 1421 N N . ASN A 1 185 ? 15.157 -12.013 -13.055 1.00 84.94 185 ASN A N 1
ATOM 1422 C CA . ASN A 1 185 ? 16.428 -11.784 -13.731 1.00 84.94 185 ASN A CA 1
ATOM 1423 C C . ASN A 1 185 ? 16.535 -12.580 -15.037 1.00 84.94 185 ASN A C 1
ATOM 1425 O O . ASN A 1 185 ? 16.889 -12.011 -16.069 1.00 84.94 185 ASN A O 1
ATOM 1429 N N . VAL A 1 186 ? 16.156 -13.861 -15.019 1.00 92.00 186 VAL A N 1
ATOM 1430 C CA . VAL A 1 186 ? 16.099 -14.690 -16.234 1.00 92.00 186 VAL A CA 1
ATOM 1431 C C . VAL A 1 186 ? 15.111 -14.104 -17.246 1.00 92.00 186 VAL A C 1
ATOM 1433 O O . VAL A 1 186 ? 15.435 -13.985 -18.425 1.00 92.00 186 VAL A O 1
ATOM 1436 N N . ALA A 1 187 ? 13.934 -13.660 -16.795 1.00 87.44 187 ALA A N 1
ATOM 1437 C CA . ALA A 1 187 ? 12.950 -13.039 -17.676 1.00 87.44 187 ALA A CA 1
ATOM 1438 C C . ALA A 1 187 ? 13.484 -11.770 -18.351 1.00 87.44 187 ALA A C 1
ATOM 1440 O O . ALA A 1 187 ? 13.207 -11.548 -19.528 1.00 87.44 187 ALA A O 1
ATOM 1441 N N . MET A 1 188 ? 14.249 -10.945 -17.632 1.00 87.06 188 MET A N 1
ATOM 1442 C CA . MET A 1 188 ? 14.873 -9.758 -18.212 1.00 87.06 188 MET A CA 1
ATOM 1443 C C . MET A 1 188 ? 15.899 -10.125 -19.288 1.00 87.06 188 MET A C 1
ATOM 1445 O O . MET A 1 188 ? 15.889 -9.554 -20.376 1.00 87.06 188 MET A O 1
ATOM 1449 N N . GLU A 1 189 ? 16.761 -11.103 -19.011 1.00 91.75 189 GLU A N 1
ATOM 1450 C CA . GLU A 1 189 ? 17.766 -11.582 -19.965 1.00 91.75 189 GLU A CA 1
ATOM 1451 C C . GLU A 1 189 ? 17.117 -12.112 -21.248 1.00 91.75 189 GLU A C 1
ATOM 1453 O O . GLU A 1 189 ? 17.522 -11.737 -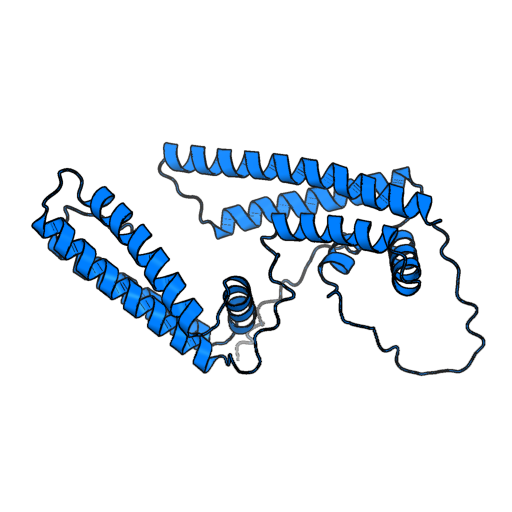22.350 1.00 91.75 189 GLU A O 1
ATOM 1458 N N . GLU A 1 190 ? 16.066 -12.922 -21.115 1.00 93.19 190 GLU A N 1
ATOM 1459 C CA . GLU A 1 190 ? 15.289 -13.427 -22.247 1.00 93.19 190 GLU A CA 1
ATOM 1460 C C . GLU A 1 190 ? 14.627 -12.299 -23.040 1.00 93.19 190 GLU A C 1
ATOM 1462 O O . GLU A 1 190 ? 14.705 -12.284 -24.267 1.00 93.19 190 GLU A O 1
ATOM 1467 N N . VAL A 1 191 ? 14.002 -11.331 -22.363 1.00 91.19 191 VAL A N 1
ATOM 1468 C CA . VAL A 1 191 ? 13.359 -10.187 -23.023 1.00 91.19 191 VAL A CA 1
ATOM 1469 C C . VAL A 1 191 ? 14.384 -9.350 -23.789 1.00 91.19 191 VAL A C 1
ATOM 1471 O O . VAL A 1 191 ? 14.117 -8.963 -24.926 1.00 91.19 191 VAL A O 1
ATOM 1474 N N . CYS A 1 192 ? 15.566 -9.104 -23.224 1.00 90.31 192 CYS A N 1
ATOM 1475 C CA . CYS A 1 192 ? 16.648 -8.412 -23.924 1.00 90.31 192 CYS A CA 1
ATOM 1476 C C . CYS A 1 192 ? 17.103 -9.184 -25.174 1.00 90.31 192 CYS A C 1
ATOM 1478 O O . CYS A 1 192 ? 17.310 -8.580 -26.226 1.00 90.31 192 CYS A O 1
ATOM 1480 N N . LEU A 1 193 ? 17.207 -10.514 -25.108 1.00 93.50 193 LEU A N 1
ATOM 1481 C CA . LEU A 1 193 ? 17.525 -11.332 -26.282 1.00 93.50 193 LEU A CA 1
ATOM 1482 C C . LEU A 1 193 ? 16.415 -11.269 -27.343 1.00 93.50 193 LEU A C 1
ATOM 1484 O O . LEU A 1 193 ? 16.713 -11.030 -28.512 1.00 93.50 193 LEU A O 1
ATOM 1488 N N . GLU A 1 194 ? 15.146 -11.392 -26.944 1.00 92.06 194 GLU A N 1
ATOM 1489 C CA . GLU A 1 194 ? 13.994 -11.264 -27.848 1.00 92.06 194 GLU A CA 1
ATOM 1490 C C . GLU A 1 194 ? 13.972 -9.896 -28.547 1.00 92.06 194 GLU A C 1
ATOM 1492 O O . GLU A 1 194 ? 13.772 -9.811 -29.759 1.00 92.06 194 GLU A O 1
ATOM 1497 N N . VAL A 1 195 ? 14.182 -8.806 -27.801 1.00 92.06 195 VAL A N 1
ATOM 1498 C CA . VAL A 1 195 ? 14.194 -7.450 -28.366 1.00 92.06 195 VAL A CA 1
ATOM 1499 C C . VAL A 1 195 ? 15.385 -7.247 -29.295 1.00 92.06 195 VAL A C 1
ATOM 1501 O O . VAL A 1 195 ? 15.232 -6.604 -30.331 1.00 92.06 195 VAL A O 1
ATOM 1504 N N . LYS A 1 196 ? 16.547 -7.832 -28.989 1.00 90.94 196 LYS A N 1
ATOM 1505 C CA . LYS A 1 196 ? 17.697 -7.806 -29.899 1.00 90.94 196 LYS A CA 1
ATOM 1506 C C . LYS A 1 196 ? 17.384 -8.480 -31.234 1.00 90.94 196 LYS A C 1
ATOM 1508 O O . LYS A 1 196 ? 17.783 -7.965 -32.272 1.00 90.94 196 LYS A O 1
ATOM 1513 N N . GLU A 1 197 ? 16.698 -9.619 -31.215 1.00 92.75 197 GLU A N 1
ATOM 1514 C CA . GLU A 1 197 ? 16.341 -10.349 -32.437 1.00 92.75 197 GLU A CA 1
ATOM 1515 C C . GLU A 1 197 ? 15.253 -9.644 -33.254 1.00 92.75 197 GLU A C 1
ATOM 1517 O O . GLU A 1 197 ? 15.303 -9.654 -34.484 1.00 92.75 197 GLU A O 1
ATOM 1522 N N . LEU A 1 198 ? 14.274 -9.034 -32.581 1.00 91.50 198 LEU A N 1
ATOM 1523 C CA . LEU A 1 198 ? 13.178 -8.309 -33.229 1.00 91.50 198 LEU A CA 1
ATOM 1524 C C . LEU A 1 198 ? 13.594 -6.931 -33.762 1.00 91.50 198 LEU A C 1
ATOM 1526 O O . LEU A 1 198 ? 12.905 -6.405 -34.634 1.00 91.50 198 LEU A O 1
ATOM 1530 N N . ASP A 1 199 ? 14.668 -6.360 -33.212 1.00 90.50 199 ASP A N 1
ATOM 1531 C CA . ASP A 1 199 ? 15.232 -5.043 -33.532 1.00 90.50 199 ASP A CA 1
ATOM 1532 C C . ASP A 1 199 ? 14.173 -3.932 -33.717 1.00 90.50 199 ASP A C 1
ATOM 1534 O O . ASP A 1 199 ? 14.084 -3.303 -34.775 1.00 90.50 199 ASP A O 1
ATOM 1538 N N . PRO A 1 200 ? 13.307 -3.689 -32.712 1.00 90.19 200 PRO A N 1
ATOM 1539 C CA . PRO A 1 200 ? 12.317 -2.629 -32.799 1.00 90.19 200 PRO A CA 1
ATOM 1540 C C . PRO A 1 200 ? 12.984 -1.247 -32.768 1.00 90.19 200 PRO A C 1
ATOM 1542 O O . PRO A 1 200 ? 14.055 -1.055 -32.190 1.00 90.19 200 PRO A O 1
ATOM 1545 N N . GLU A 1 201 ? 12.292 -0.260 -33.340 1.00 87.56 201 GLU A N 1
ATOM 1546 C CA . GLU A 1 201 ? 12.759 1.131 -33.407 1.00 87.56 201 GLU A CA 1
ATOM 1547 C C . GLU A 1 201 ? 12.957 1.743 -32.008 1.00 87.56 201 GLU A C 1
ATOM 1549 O O . GLU A 1 201 ? 13.941 2.439 -31.774 1.00 87.56 201 GLU A O 1
ATOM 1554 N N . ASN A 1 202 ? 12.074 1.414 -31.055 1.00 88.38 202 ASN A N 1
ATOM 1555 C CA . ASN A 1 202 ? 12.234 1.751 -29.640 1.00 88.38 202 ASN A CA 1
ATOM 1556 C C . ASN A 1 202 ? 12.445 0.478 -28.804 1.00 88.38 202 ASN A C 1
ATOM 1558 O O . ASN A 1 202 ? 11.492 -0.212 -28.428 1.00 88.38 202 ASN A O 1
ATOM 1562 N N . LYS A 1 203 ? 13.715 0.161 -28.537 1.00 87.44 203 LYS A N 1
ATOM 1563 C CA . LYS A 1 203 ? 14.136 -1.023 -27.777 1.00 87.44 203 LYS A CA 1
ATOM 1564 C C . LYS A 1 203 ? 13.777 -0.920 -26.294 1.00 87.44 203 LYS A C 1
ATOM 1566 O O . LYS A 1 203 ? 13.326 -1.908 -25.725 1.00 87.44 203 LYS A O 1
ATOM 1571 N N . GLU A 1 204 ? 13.910 0.262 -25.697 1.00 84.25 204 GLU A N 1
ATOM 1572 C CA . GLU A 1 204 ? 13.605 0.503 -24.280 1.00 84.25 204 GLU A CA 1
ATOM 1573 C C . GLU A 1 204 ? 12.125 0.255 -23.971 1.00 84.25 204 GLU A C 1
ATOM 1575 O O . GLU A 1 204 ? 11.800 -0.524 -23.073 1.00 84.25 204 GLU A O 1
ATOM 1580 N N . ASP A 1 205 ? 11.217 0.834 -24.763 1.00 84.31 205 ASP A N 1
ATOM 1581 C CA . ASP A 1 205 ? 9.775 0.612 -24.590 1.00 84.31 205 ASP A CA 1
ATOM 1582 C C . ASP A 1 205 ? 9.404 -0.860 -24.802 1.00 84.31 205 ASP A C 1
ATOM 1584 O O . ASP A 1 205 ? 8.588 -1.413 -24.059 1.00 84.31 205 ASP A O 1
ATOM 1588 N N . ALA A 1 206 ? 10.009 -1.514 -25.799 1.00 85.56 206 ALA A N 1
ATOM 1589 C CA . ALA A 1 206 ? 9.755 -2.921 -26.086 1.00 85.56 206 ALA A CA 1
ATOM 1590 C C . ALA A 1 206 ? 10.211 -3.837 -24.939 1.00 85.56 206 ALA A C 1
ATOM 1592 O O . ALA A 1 206 ? 9.489 -4.778 -24.596 1.00 85.56 206 ALA A O 1
ATOM 1593 N N . ILE A 1 207 ? 11.370 -3.552 -24.336 1.00 84.81 207 ILE A N 1
ATOM 1594 C CA . ILE A 1 207 ? 11.879 -4.274 -23.165 1.00 84.81 207 ILE A CA 1
ATOM 1595 C C . ILE A 1 207 ? 10.951 -4.038 -21.976 1.00 84.81 207 ILE A C 1
ATOM 1597 O O . ILE A 1 207 ? 10.448 -5.006 -21.410 1.00 84.81 207 ILE A O 1
ATOM 1601 N N . ASN A 1 208 ? 10.639 -2.781 -21.649 1.00 78.69 208 ASN A N 1
ATOM 1602 C CA . ASN A 1 208 ? 9.792 -2.436 -20.506 1.00 78.69 208 ASN A CA 1
ATOM 1603 C C . ASN A 1 208 ? 8.404 -3.086 -20.588 1.00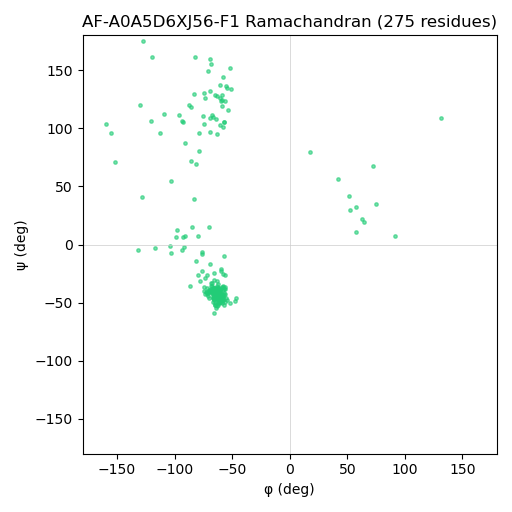 78.69 208 ASN A C 1
ATOM 1605 O O . ASN A 1 208 ? 7.960 -3.723 -19.633 1.00 78.69 208 ASN A O 1
ATOM 1609 N N . GLN A 1 209 ? 7.725 -2.996 -21.737 1.00 80.44 209 GLN A N 1
ATOM 1610 C CA . GLN A 1 209 ? 6.390 -3.583 -21.901 1.00 80.44 209 GLN A CA 1
ATOM 1611 C C . GLN A 1 209 ? 6.394 -5.108 -21.749 1.00 80.44 209 GLN A C 1
ATOM 1613 O O . GLN A 1 209 ? 5.504 -5.677 -21.109 1.00 80.44 209 GLN A O 1
ATOM 1618 N N . ARG A 1 210 ? 7.382 -5.786 -22.346 1.00 84.62 210 ARG A N 1
ATOM 1619 C CA . ARG A 1 210 ? 7.489 -7.251 -22.283 1.00 84.62 210 ARG A CA 1
ATOM 1620 C C . ARG A 1 210 ? 7.888 -7.718 -20.893 1.00 84.62 210 ARG A C 1
ATOM 1622 O O . ARG A 1 210 ? 7.276 -8.652 -20.375 1.00 84.62 210 ARG A O 1
ATOM 1629 N N . TYR A 1 211 ? 8.868 -7.047 -20.297 1.00 83.38 211 TYR A N 1
ATOM 1630 C CA . TYR A 1 211 ? 9.365 -7.363 -18.971 1.00 83.38 211 TYR A CA 1
ATOM 1631 C C . TYR A 1 211 ? 8.276 -7.189 -17.916 1.00 83.38 211 TYR A C 1
ATOM 1633 O O . TYR A 1 211 ? 8.009 -8.147 -17.204 1.00 83.38 211 TYR A O 1
ATOM 1641 N N . VAL A 1 212 ? 7.570 -6.051 -17.868 1.00 77.44 212 VAL A N 1
ATOM 1642 C CA . VAL A 1 212 ? 6.497 -5.814 -16.880 1.00 77.44 212 VAL A CA 1
ATOM 1643 C C . VAL A 1 212 ? 5.438 -6.915 -16.937 1.00 77.44 212 VAL A C 1
ATOM 1645 O O . VAL A 1 212 ? 5.083 -7.491 -15.910 1.00 77.44 212 VAL A O 1
ATOM 1648 N N . LYS A 1 213 ? 4.987 -7.282 -18.142 1.00 76.44 213 LYS A N 1
ATOM 1649 C CA . LYS A 1 213 ? 3.972 -8.328 -18.318 1.00 76.44 213 LYS A CA 1
ATOM 1650 C C . LYS A 1 213 ? 4.468 -9.713 -17.878 1.00 76.44 213 LYS A C 1
ATOM 1652 O O . LYS A 1 213 ? 3.717 -10.476 -17.263 1.00 76.44 213 LYS A O 1
ATOM 1657 N N . ARG A 1 214 ? 5.716 -10.066 -18.210 1.00 81.94 214 ARG A N 1
ATOM 1658 C CA . ARG A 1 214 ? 6.311 -11.362 -17.838 1.00 81.94 214 ARG A CA 1
ATOM 1659 C C . ARG A 1 214 ? 6.615 -11.416 -16.338 1.00 81.94 214 ARG A C 1
ATOM 1661 O O . ARG A 1 214 ? 6.293 -12.415 -15.704 1.00 81.94 214 ARG A O 1
ATOM 1668 N N . ALA A 1 215 ? 7.131 -10.330 -15.772 1.00 75.00 215 ALA A N 1
ATOM 1669 C CA . ALA A 1 215 ? 7.396 -10.167 -14.348 1.00 75.00 215 ALA A CA 1
ATOM 1670 C C . ALA A 1 215 ? 6.125 -10.321 -13.503 1.00 75.00 215 ALA A C 1
ATOM 1672 O O . ALA A 1 215 ? 6.133 -11.063 -12.524 1.00 75.00 215 ALA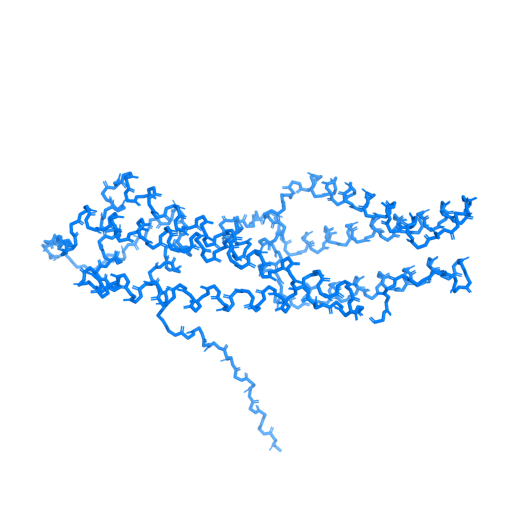 A O 1
ATOM 1673 N N . GLU A 1 216 ? 5.016 -9.692 -13.906 1.00 70.62 216 GLU A N 1
ATOM 1674 C CA . GLU A 1 216 ? 3.726 -9.815 -13.215 1.00 70.62 216 GLU A CA 1
ATOM 1675 C C . GLU A 1 216 ? 3.204 -11.261 -13.226 1.00 70.62 216 GLU A C 1
ATOM 1677 O O . GLU A 1 216 ? 2.752 -11.775 -12.199 1.00 70.62 216 GLU A O 1
ATOM 1682 N N . THR A 1 217 ? 3.333 -11.946 -14.367 1.00 76.62 217 THR A N 1
ATOM 1683 C CA . THR A 1 217 ? 2.919 -13.351 -14.514 1.00 76.62 217 THR A CA 1
ATOM 1684 C C . THR A 1 217 ? 3.760 -14.268 -13.622 1.00 76.62 217 THR A C 1
ATOM 1686 O O . THR A 1 217 ? 3.208 -15.002 -12.805 1.00 76.62 217 THR A O 1
ATOM 1689 N N . LEU A 1 218 ? 5.090 -14.173 -13.714 1.00 78.00 218 LEU A N 1
ATOM 1690 C CA . LEU A 1 218 ? 6.021 -14.997 -12.936 1.00 78.00 218 LEU A CA 1
ATOM 1691 C C . LEU A 1 218 ? 5.877 -14.760 -11.433 1.00 78.00 218 LEU A C 1
ATOM 1693 O O . LEU A 1 218 ? 5.815 -15.712 -10.660 1.00 78.00 218 LEU A O 1
ATOM 1697 N N . SER A 1 219 ? 5.779 -13.496 -11.015 1.00 73.12 219 SER A N 1
ATOM 1698 C CA . SER A 1 219 ? 5.588 -13.150 -9.608 1.00 73.12 219 SER A CA 1
ATOM 1699 C C . SER A 1 219 ? 4.290 -13.756 -9.068 1.00 73.12 219 SER A C 1
ATOM 1701 O O . SER A 1 219 ? 4.299 -14.380 -8.009 1.00 73.12 219 SER A O 1
ATOM 1703 N N . THR A 1 220 ? 3.193 -13.667 -9.826 1.00 73.38 220 THR A N 1
ATOM 1704 C CA . THR A 1 220 ? 1.905 -14.260 -9.438 1.00 73.38 220 THR A CA 1
ATOM 1705 C C . THR A 1 220 ? 1.983 -15.785 -9.332 1.00 73.38 220 THR A C 1
ATOM 1707 O O . THR A 1 220 ? 1.488 -16.357 -8.361 1.00 73.38 220 THR A O 1
ATOM 1710 N N . GLU A 1 221 ? 2.627 -16.456 -10.290 1.00 81.50 221 GLU A N 1
ATOM 1711 C CA . GLU A 1 221 ? 2.775 -17.917 -10.299 1.00 81.50 221 GLU A CA 1
ATOM 1712 C C . GLU A 1 221 ? 3.629 -18.430 -9.133 1.00 81.50 221 GLU A C 1
ATOM 1714 O O . GLU A 1 221 ? 3.244 -19.392 -8.464 1.00 81.50 221 GLU A O 1
ATOM 1719 N N . ILE A 1 222 ? 4.759 -17.776 -8.852 1.00 77.75 222 ILE A N 1
ATOM 1720 C CA . ILE A 1 222 ? 5.655 -18.152 -7.750 1.00 77.75 222 ILE A CA 1
ATOM 1721 C C . ILE A 1 222 ? 4.954 -17.936 -6.409 1.00 77.75 222 ILE A C 1
ATOM 1723 O O . ILE A 1 222 ? 4.972 -18.821 -5.553 1.00 77.75 222 ILE A O 1
ATOM 1727 N N . HIS A 1 223 ? 4.274 -16.803 -6.228 1.00 76.31 223 HIS A N 1
ATOM 1728 C CA . HIS A 1 223 ? 3.534 -16.540 -4.995 1.00 76.31 223 HIS A CA 1
ATOM 1729 C C . HIS A 1 223 ? 2.400 -17.556 -4.802 1.00 76.31 223 HIS A C 1
ATOM 1731 O O . HIS A 1 223 ? 2.285 -18.144 -3.727 1.00 76.31 223 HIS A O 1
ATOM 1737 N N . ALA A 1 224 ? 1.639 -17.871 -5.856 1.00 78.56 224 ALA A N 1
ATOM 1738 C CA . ALA A 1 224 ? 0.588 -18.886 -5.805 1.00 78.56 224 ALA A CA 1
ATOM 1739 C C . ALA A 1 224 ? 1.132 -20.293 -5.491 1.00 78.56 224 ALA A C 1
ATOM 1741 O O . ALA A 1 224 ? 0.535 -21.013 -4.689 1.00 78.56 224 ALA A O 1
ATOM 1742 N N . LYS A 1 225 ? 2.283 -20.677 -6.064 1.00 85.75 225 LYS A N 1
ATOM 1743 C CA . LYS A 1 225 ? 2.971 -21.956 -5.794 1.00 85.75 225 LYS A CA 1
ATOM 1744 C C . LYS A 1 225 ? 3.313 -22.129 -4.314 1.00 85.75 225 LYS A C 1
ATOM 1746 O O . LYS A 1 225 ? 3.242 -23.243 -3.799 1.00 85.75 225 LYS A O 1
ATOM 1751 N N . HIS A 1 226 ? 3.655 -21.036 -3.639 1.00 81.06 226 HIS A N 1
ATOM 1752 C CA . HIS A 1 226 ? 3.967 -21.020 -2.208 1.00 81.06 226 HIS A CA 1
ATOM 1753 C C . HIS A 1 226 ? 2.759 -20.696 -1.320 1.00 81.06 226 HIS A C 1
ATOM 1755 O O . HIS A 1 226 ? 2.917 -20.543 -0.112 1.00 81.06 226 HIS A O 1
ATOM 1761 N N . GLY A 1 227 ? 1.553 -20.596 -1.891 1.00 77.69 227 GLY A N 1
ATOM 1762 C CA . GLY A 1 227 ? 0.340 -20.239 -1.152 1.00 77.69 227 GLY A CA 1
ATOM 1763 C C . GLY A 1 227 ? 0.373 -18.822 -0.575 1.00 77.69 227 GLY A C 1
ATOM 1764 O O . GLY A 1 227 ? -0.366 -18.522 0.360 1.00 77.69 227 GLY A O 1
ATOM 1765 N N . LEU A 1 228 ? 1.238 -17.957 -1.108 1.00 73.31 228 LEU A N 1
ATOM 1766 C CA . LEU A 1 228 ? 1.365 -16.577 -0.678 1.00 73.31 228 LEU A CA 1
ATOM 1767 C C . LEU A 1 228 ? 0.355 -15.720 -1.420 1.00 73.31 228 LEU A C 1
ATOM 1769 O O . LEU A 1 228 ? 0.401 -15.574 -2.642 1.00 73.31 228 LEU A O 1
ATOM 1773 N N . THR A 1 229 ? -0.537 -15.106 -0.660 1.00 73.75 229 THR A N 1
ATOM 1774 C CA . THR A 1 229 ? -1.304 -13.977 -1.166 1.00 73.75 229 THR A CA 1
ATOM 1775 C C . THR A 1 229 ? -0.464 -12.705 -1.040 1.00 73.75 229 THR A C 1
ATOM 1777 O O . THR A 1 229 ? 0.510 -12.657 -0.279 1.00 73.75 229 THR A O 1
ATOM 1780 N N . ARG A 1 230 ? -0.825 -11.654 -1.782 1.00 62.94 230 ARG A N 1
ATOM 1781 C CA . ARG A 1 230 ? -0.133 -10.356 -1.709 1.00 62.94 230 ARG A CA 1
ATOM 1782 C C . ARG A 1 230 ? -0.125 -9.815 -0.275 1.00 62.94 230 ARG A C 1
ATOM 1784 O O . ARG A 1 230 ? 0.877 -9.270 0.177 1.00 62.94 230 ARG A O 1
ATOM 1791 N N . GLU A 1 231 ? -1.220 -10.052 0.437 1.00 63.00 231 GLU A N 1
ATOM 1792 C CA . GLU A 1 231 ? -1.428 -9.698 1.834 1.00 63.00 231 GLU A CA 1
ATOM 1793 C C . GLU A 1 231 ? -0.399 -10.380 2.755 1.00 63.00 231 GLU A C 1
ATOM 1795 O O . GLU A 1 231 ? 0.253 -9.710 3.555 1.00 63.00 231 GLU A O 1
ATOM 1800 N N . VAL A 1 232 ? -0.213 -11.702 2.617 1.00 72.19 232 VAL A N 1
ATOM 1801 C CA . VAL A 1 232 ? 0.744 -12.486 3.424 1.00 72.19 232 VAL A CA 1
ATOM 1802 C C . VAL A 1 232 ? 2.177 -12.041 3.149 1.00 72.19 232 VAL A C 1
ATOM 1804 O O . VAL A 1 232 ? 2.993 -11.955 4.064 1.00 72.19 232 VAL A O 1
ATOM 1807 N N . LEU A 1 233 ? 2.489 -11.747 1.888 1.00 68.00 233 LEU A N 1
ATOM 1808 C CA . LEU A 1 233 ? 3.829 -11.360 1.457 1.00 68.00 233 LEU A CA 1
ATOM 1809 C C . LEU A 1 233 ? 4.246 -10.012 2.058 1.00 68.00 233 LEU A C 1
ATOM 1811 O O . LEU A 1 233 ? 5.366 -9.860 2.543 1.00 68.00 233 LEU A O 1
ATOM 1815 N N . GLN A 1 234 ? 3.315 -9.060 2.095 1.00 63.06 234 GLN A N 1
ATOM 1816 C CA . GLN A 1 234 ? 3.522 -7.757 2.717 1.00 63.06 234 GLN A CA 1
ATOM 1817 C C . GLN A 1 234 ? 3.614 -7.856 4.248 1.00 63.06 234 GLN A C 1
ATOM 1819 O O . GLN A 1 234 ? 4.498 -7.238 4.843 1.00 63.06 234 GLN A O 1
ATOM 1824 N N . ALA A 1 235 ? 2.775 -8.679 4.887 1.00 67.12 235 ALA A N 1
ATOM 1825 C CA . ALA A 1 235 ? 2.860 -8.941 6.325 1.00 67.12 235 ALA A CA 1
ATOM 1826 C C . ALA A 1 235 ? 4.200 -9.595 6.714 1.00 67.12 235 ALA A C 1
ATOM 1828 O O . ALA A 1 235 ? 4.854 -9.162 7.664 1.00 67.12 235 ALA A O 1
ATOM 1829 N N . ALA A 1 236 ? 4.662 -10.578 5.934 1.00 73.81 236 ALA A N 1
ATOM 1830 C CA . ALA A 1 236 ? 5.958 -11.224 6.127 1.00 73.81 236 ALA A CA 1
ATOM 1831 C C . ALA A 1 236 ? 7.118 -10.241 5.937 1.00 73.81 236 ALA A C 1
ATOM 1833 O O . ALA A 1 236 ? 8.058 -10.236 6.732 1.00 73.81 236 ALA A O 1
ATOM 1834 N N . MET A 1 237 ? 7.028 -9.349 4.948 1.00 71.81 237 MET A N 1
ATOM 1835 C CA . MET A 1 237 ? 8.006 -8.280 4.763 1.00 71.81 237 MET A CA 1
ATOM 1836 C C . MET A 1 237 ? 8.054 -7.354 5.982 1.00 71.81 237 MET A C 1
ATOM 1838 O O . MET A 1 237 ? 9.134 -7.113 6.511 1.00 71.81 237 MET A O 1
ATOM 1842 N N . MET A 1 238 ? 6.908 -6.908 6.504 1.00 70.81 238 MET A N 1
ATOM 1843 C CA . MET A 1 238 ? 6.867 -6.074 7.711 1.00 70.81 238 MET A CA 1
ATOM 1844 C C . MET A 1 238 ? 7.399 -6.789 8.957 1.00 70.81 238 MET A C 1
ATOM 1846 O O . MET A 1 238 ? 8.065 -6.156 9.780 1.00 70.81 238 MET A O 1
ATOM 1850 N N . GLN A 1 239 ? 7.120 -8.087 9.096 1.00 75.75 239 GLN A N 1
ATOM 1851 C CA . GLN A 1 239 ? 7.592 -8.901 10.213 1.00 75.75 239 GLN A CA 1
ATOM 1852 C C . GLN A 1 239 ? 9.111 -9.107 10.172 1.00 75.75 239 GLN A C 1
ATOM 1854 O O . GLN A 1 239 ? 9.757 -9.091 11.218 1.00 75.75 239 GLN A O 1
ATOM 1859 N N . TYR A 1 240 ? 9.684 -9.290 8.982 1.00 76.94 240 TYR A N 1
ATOM 1860 C CA . TYR A 1 240 ? 11.089 -9.657 8.810 1.00 76.94 240 TYR A CA 1
ATOM 1861 C C . TYR A 1 240 ? 12.009 -8.504 8.388 1.00 76.94 240 TYR A C 1
ATOM 1863 O O . TYR A 1 240 ? 13.223 -8.678 8.405 1.00 76.94 240 TYR A O 1
ATOM 1871 N N . GLN A 1 241 ? 11.489 -7.314 8.073 1.00 72.75 241 GLN A N 1
ATOM 1872 C CA . GLN A 1 241 ? 12.285 -6.177 7.573 1.00 72.75 241 GLN A CA 1
ATOM 1873 C C . GLN A 1 241 ? 13.439 -5.741 8.492 1.00 72.75 241 GLN A C 1
ATOM 1875 O O . GLN A 1 241 ? 14.410 -5.165 8.014 1.00 72.75 241 GLN A O 1
ATOM 1880 N N . GLN A 1 242 ? 13.345 -5.984 9.804 1.00 70.06 242 GLN A N 1
ATOM 1881 C CA . GLN A 1 242 ? 14.396 -5.624 10.768 1.00 70.06 242 GLN A CA 1
ATOM 1882 C C . GLN A 1 242 ? 15.379 -6.772 11.038 1.00 70.06 242 GLN A C 1
ATOM 1884 O O . GLN A 1 242 ? 16.360 -6.581 11.759 1.00 70.06 242 GLN A O 1
ATOM 1889 N N . GLU A 1 243 ? 15.138 -7.960 10.476 1.00 74.75 243 GLU A N 1
ATOM 1890 C CA . GLU A 1 243 ? 16.000 -9.120 10.674 1.00 74.75 243 GLU A CA 1
ATOM 1891 C C . GLU A 1 243 ? 17.312 -8.948 9.891 1.00 74.75 243 GLU A C 1
ATOM 1893 O O . GLU A 1 243 ? 17.285 -8.749 8.671 1.00 74.75 243 GLU A O 1
ATOM 1898 N N . PRO A 1 244 ? 18.487 -9.072 10.538 1.00 81.31 244 PRO A N 1
ATOM 1899 C CA . PRO A 1 244 ? 19.771 -8.866 9.869 1.00 81.31 244 PRO A CA 1
ATOM 1900 C C . PRO A 1 244 ? 19.989 -9.776 8.656 1.00 81.31 244 PRO A C 1
ATOM 1902 O O . PRO A 1 244 ? 20.526 -9.339 7.642 1.00 81.31 244 PRO A O 1
ATOM 1905 N N . SER A 1 245 ? 19.552 -11.035 8.737 1.00 81.75 245 SER A N 1
ATOM 1906 C CA . SER A 1 245 ? 19.660 -11.991 7.630 1.00 81.75 245 SER A CA 1
ATOM 1907 C C . SER A 1 245 ? 18.756 -11.629 6.454 1.00 81.75 245 SER A C 1
ATOM 1909 O O . SER A 1 245 ? 19.148 -11.848 5.310 1.00 81.75 245 SER A O 1
ATOM 1911 N N . PHE A 1 246 ? 17.584 -11.043 6.716 1.00 78.56 246 PHE A N 1
ATOM 1912 C CA . PHE A 1 246 ? 16.702 -10.537 5.668 1.00 78.56 246 PHE A CA 1
ATOM 1913 C C . PHE A 1 246 ? 17.338 -9.345 4.951 1.00 78.56 246 PHE A C 1
ATOM 1915 O O . PHE A 1 246 ? 17.436 -9.348 3.727 1.00 78.56 246 PHE A O 1
ATOM 1922 N N . LEU A 1 247 ? 17.839 -8.365 5.710 1.00 75.00 247 LEU A N 1
ATOM 1923 C CA . LEU A 1 247 ? 18.507 -7.179 5.165 1.00 75.00 247 LEU A CA 1
ATOM 1924 C C . LEU A 1 247 ? 19.729 -7.546 4.311 1.00 75.00 247 LEU A C 1
ATOM 1926 O O . LEU A 1 247 ? 19.890 -7.027 3.206 1.00 75.00 247 LEU A O 1
ATOM 1930 N N . MET A 1 248 ? 20.566 -8.472 4.794 1.00 82.12 248 MET A N 1
ATOM 1931 C CA . MET A 1 248 ? 21.703 -8.989 4.027 1.00 82.12 248 MET A CA 1
ATOM 1932 C C . MET A 1 248 ? 21.253 -9.660 2.725 1.00 82.12 248 MET A C 1
ATOM 1934 O O . MET A 1 248 ? 21.783 -9.328 1.668 1.00 82.12 248 MET A O 1
ATOM 1938 N N . ALA A 1 249 ? 20.250 -10.542 2.783 1.00 77.94 2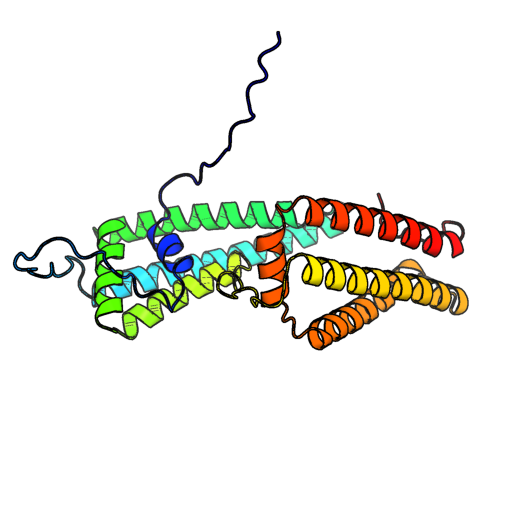49 ALA A N 1
ATOM 1939 C CA . ALA A 1 249 ? 19.747 -11.234 1.600 1.00 77.94 249 ALA A CA 1
ATOM 1940 C C . ALA A 1 249 ? 19.144 -10.269 0.566 1.00 77.94 249 ALA A C 1
ATOM 1942 O O . ALA A 1 249 ? 19.392 -10.420 -0.625 1.00 77.94 249 ALA A O 1
ATOM 1943 N N . MET A 1 250 ? 18.383 -9.256 0.997 1.00 79.06 250 MET A N 1
ATOM 1944 C CA . MET A 1 250 ? 17.817 -8.258 0.080 1.00 79.06 250 MET A CA 1
ATOM 1945 C C . MET A 1 250 ? 18.901 -7.402 -0.576 1.00 79.06 250 MET A C 1
ATOM 1947 O O . MET A 1 250 ? 18.799 -7.094 -1.759 1.00 79.06 250 MET A O 1
ATOM 1951 N N . THR A 1 251 ? 19.954 -7.062 0.170 1.00 78.94 251 THR A N 1
ATOM 1952 C CA . THR A 1 251 ? 21.088 -6.295 -0.365 1.00 78.94 251 THR A CA 1
ATOM 1953 C C . THR A 1 251 ? 21.829 -7.096 -1.437 1.00 78.94 251 THR A C 1
ATOM 1955 O O . THR A 1 251 ? 22.121 -6.571 -2.509 1.00 78.94 251 THR A O 1
ATOM 1958 N N . GLU A 1 252 ? 22.090 -8.380 -1.177 1.00 83.44 252 GLU A N 1
ATOM 1959 C CA . GLU A 1 252 ? 22.727 -9.287 -2.138 1.00 83.44 252 GLU A CA 1
ATOM 1960 C C . GLU A 1 252 ? 21.871 -9.471 -3.399 1.00 83.44 252 GLU A C 1
ATOM 1962 O O . GLU A 1 252 ? 22.383 -9.365 -4.512 1.00 83.44 252 GLU A O 1
ATOM 1967 N N . LEU A 1 253 ? 20.556 -9.656 -3.240 1.00 78.56 253 LEU A N 1
ATOM 1968 C CA . LEU A 1 253 ? 19.627 -9.775 -4.365 1.00 78.56 253 LEU A CA 1
ATOM 1969 C C . LEU A 1 253 ? 19.567 -8.508 -5.221 1.00 78.56 253 LEU A C 1
ATOM 1971 O O . LEU A 1 253 ? 19.574 -8.607 -6.446 1.00 78.56 253 LEU A O 1
ATOM 1975 N N . GLN A 1 254 ? 19.532 -7.326 -4.599 1.00 76.75 254 GLN A N 1
ATOM 1976 C CA . GLN A 1 254 ? 19.549 -6.053 -5.325 1.00 76.75 254 GLN A CA 1
ATOM 1977 C C . GLN A 1 254 ? 20.852 -5.871 -6.104 1.00 76.75 254 GLN A C 1
ATOM 1979 O O . GLN A 1 254 ? 20.818 -5.476 -7.268 1.00 76.75 254 GLN A O 1
ATOM 1984 N N . GLN A 1 255 ? 21.993 -6.202 -5.493 1.00 81.81 255 GLN A N 1
ATOM 1985 C CA . GLN A 1 255 ? 23.281 -6.136 -6.175 1.00 81.81 255 GLN A CA 1
ATOM 1986 C C . GLN A 1 255 ? 23.328 -7.101 -7.368 1.00 81.81 255 GLN A C 1
ATOM 1988 O O . GLN A 1 255 ? 23.697 -6.701 -8.471 1.00 81.81 255 GLN A O 1
ATOM 1993 N N . GLN A 1 256 ? 22.903 -8.350 -7.171 1.00 86.50 256 GLN A N 1
ATOM 1994 C CA . GLN A 1 256 ? 22.878 -9.354 -8.230 1.00 86.50 256 GLN A CA 1
ATOM 1995 C C . GLN A 1 256 ? 21.948 -8.944 -9.380 1.00 86.50 256 GLN A C 1
ATOM 1997 O O . GLN A 1 256 ? 22.307 -9.084 -10.548 1.00 86.50 256 GLN A O 1
ATOM 2002 N N . GLN A 1 257 ? 20.761 -8.422 -9.065 1.00 79.69 257 GLN A N 1
ATOM 2003 C CA . GLN A 1 257 ? 19.817 -7.924 -10.062 1.00 79.69 257 GLN A CA 1
ATOM 2004 C C . GLN A 1 257 ? 20.422 -6.774 -10.872 1.00 79.69 257 GLN A C 1
ATOM 2006 O O . GLN A 1 257 ? 20.365 -6.807 -12.101 1.00 79.69 257 GLN A O 1
ATOM 2011 N N . ALA A 1 258 ? 21.052 -5.802 -10.208 1.00 81.56 258 ALA A N 1
ATOM 2012 C CA . ALA A 1 258 ? 21.697 -4.683 -10.881 1.00 81.56 258 ALA A CA 1
ATOM 2013 C C . ALA A 1 258 ? 22.800 -5.154 -11.844 1.00 81.56 258 ALA A C 1
ATOM 2015 O O . ALA A 1 258 ? 22.823 -4.770 -13.015 1.00 81.56 258 ALA A O 1
ATOM 2016 N N . GLU A 1 259 ? 23.680 -6.049 -11.389 1.00 88.38 259 GLU A N 1
ATOM 2017 C CA . GLU A 1 259 ? 24.752 -6.613 -12.216 1.00 88.38 259 GLU A CA 1
ATOM 2018 C C . GLU A 1 259 ? 24.203 -7.362 -13.442 1.00 88.38 259 GLU A C 1
ATOM 2020 O O . GLU A 1 259 ? 24.691 -7.171 -14.561 1.00 88.38 259 GLU A O 1
ATOM 2025 N N . ARG A 1 260 ? 23.152 -8.171 -13.265 1.00 88.19 260 ARG A N 1
ATOM 2026 C CA . ARG A 1 260 ? 22.525 -8.925 -14.362 1.00 88.19 260 ARG A CA 1
ATOM 2027 C C . ARG A 1 260 ? 21.797 -8.021 -15.348 1.00 88.19 260 ARG A C 1
ATOM 2029 O O . ARG A 1 260 ? 21.914 -8.221 -16.555 1.00 88.19 260 ARG A O 1
ATOM 2036 N N . PHE A 1 261 ? 21.103 -6.994 -14.869 1.00 84.69 261 PHE A N 1
ATOM 2037 C CA . PHE A 1 261 ? 20.408 -6.042 -15.735 1.00 84.69 261 PHE A CA 1
ATOM 2038 C C . PHE A 1 261 ? 21.403 -5.209 -16.543 1.00 84.69 261 PHE A C 1
ATOM 2040 O O . PHE A 1 261 ? 21.202 -5.024 -17.743 1.00 84.69 261 PHE A O 1
ATOM 2047 N N . ALA A 1 262 ? 22.517 -4.786 -15.936 1.00 84.81 262 ALA A N 1
ATOM 2048 C CA . ALA A 1 262 ? 23.611 -4.141 -16.659 1.00 84.81 262 ALA A CA 1
ATOM 2049 C C . ALA A 1 262 ? 24.198 -5.058 -17.743 1.00 84.81 262 ALA A C 1
ATOM 2051 O O . ALA A 1 262 ? 24.407 -4.622 -18.877 1.00 84.81 262 ALA A O 1
ATOM 2052 N N . ALA A 1 263 ? 24.432 -6.335 -17.424 1.00 88.25 263 ALA A N 1
ATOM 2053 C CA . ALA A 1 263 ? 24.941 -7.308 -18.387 1.00 88.25 263 ALA A CA 1
ATOM 2054 C C . ALA A 1 263 ? 23.958 -7.544 -19.548 1.00 88.25 263 ALA A C 1
ATOM 2056 O O . ALA A 1 263 ? 24.377 -7.594 -20.705 1.00 88.25 263 ALA A O 1
ATOM 2057 N N . ALA A 1 264 ? 22.657 -7.630 -19.260 1.00 87.50 264 ALA A N 1
ATOM 2058 C CA . ALA A 1 264 ? 21.613 -7.769 -20.271 1.00 87.50 264 ALA A CA 1
ATOM 2059 C C . ALA A 1 264 ? 21.499 -6.514 -21.158 1.00 87.50 264 ALA A C 1
ATOM 2061 O O . ALA A 1 264 ? 21.373 -6.630 -22.375 1.00 87.50 264 ALA A O 1
ATOM 2062 N N . ALA A 1 265 ? 21.617 -5.315 -20.580 1.00 83.62 265 ALA A N 1
ATOM 2063 C CA . ALA A 1 265 ? 21.619 -4.053 -21.322 1.00 83.62 265 ALA A CA 1
ATOM 2064 C C . ALA A 1 265 ? 22.845 -3.914 -22.240 1.00 83.62 265 ALA A C 1
ATOM 2066 O O . ALA A 1 265 ? 22.740 -3.422 -23.366 1.00 83.62 265 ALA A O 1
ATOM 2067 N N . ALA A 1 266 ? 24.012 -4.394 -21.796 1.00 87.00 266 ALA A N 1
ATOM 2068 C CA . ALA A 1 266 ? 25.261 -4.323 -22.556 1.00 87.00 266 ALA A CA 1
ATOM 2069 C C . ALA A 1 266 ? 25.186 -5.039 -23.918 1.00 87.00 266 ALA A C 1
ATOM 2071 O O . ALA A 1 266 ? 25.937 -4.706 -24.835 1.00 87.00 266 ALA A O 1
ATOM 2072 N N . ILE A 1 267 ? 24.238 -5.967 -24.091 1.00 88.88 267 ILE A N 1
ATOM 2073 C CA . ILE A 1 267 ? 23.954 -6.653 -25.359 1.00 88.88 267 ILE A CA 1
ATOM 2074 C C . ILE A 1 267 ? 23.606 -5.661 -26.489 1.00 88.88 267 ILE A C 1
ATOM 2076 O O . ILE A 1 267 ? 23.830 -5.975 -27.664 1.00 88.88 267 ILE A O 1
ATOM 2080 N N . PHE A 1 268 ? 23.107 -4.474 -26.132 1.00 86.38 268 PHE A N 1
ATOM 2081 C CA . PHE A 1 268 ? 22.720 -3.390 -27.035 1.00 86.38 268 PHE A CA 1
ATOM 2082 C C . PHE A 1 268 ? 23.794 -2.301 -27.199 1.00 86.38 268 PHE A C 1
ATOM 2084 O O . PHE A 1 268 ? 23.503 -1.238 -27.732 1.00 86.38 268 PHE A O 1
ATOM 2091 N N . ASN A 1 269 ? 25.035 -2.523 -26.743 1.00 82.50 269 ASN A N 1
ATOM 2092 C CA . ASN A 1 269 ? 26.163 -1.589 -26.906 1.00 82.50 269 ASN A CA 1
ATOM 2093 C C . ASN A 1 269 ? 25.894 -0.140 -26.429 1.00 82.50 269 ASN A C 1
ATOM 2095 O O . ASN A 1 269 ? 26.487 0.802 -26.954 1.00 82.50 269 ASN A O 1
ATOM 2099 N N . GLY A 1 270 ? 25.021 0.047 -25.432 1.00 71.94 270 GLY A N 1
ATOM 2100 C CA . GLY A 1 270 ? 24.675 1.365 -24.884 1.00 71.94 270 GLY A CA 1
ATOM 2101 C C . GLY A 1 270 ? 23.470 2.057 -25.536 1.00 71.94 270 GLY A C 1
ATOM 2102 O O . GLY A 1 270 ? 23.198 3.203 -25.199 1.00 71.94 270 GLY A O 1
ATOM 2103 N N . GLU A 1 271 ? 22.735 1.384 -26.431 1.00 70.00 271 GLU A N 1
ATOM 2104 C CA . GLU A 1 271 ? 21.482 1.897 -27.024 1.00 70.00 271 GLU A CA 1
ATOM 2105 C C . GLU A 1 271 ? 20.265 1.820 -26.085 1.00 70.00 271 GLU A C 1
ATOM 2107 O O . GLU A 1 271 ? 19.199 2.320 -26.431 1.00 70.00 271 GLU A O 1
ATOM 2112 N N . VAL A 1 272 ? 20.400 1.161 -24.931 1.00 73.12 272 VAL A N 1
ATOM 2113 C CA . VAL A 1 272 ? 19.315 0.930 -23.970 1.00 73.12 272 VAL A CA 1
ATOM 2114 C C . VAL A 1 272 ? 19.794 1.339 -22.582 1.00 73.12 272 VAL A C 1
ATOM 2116 O O . VAL A 1 272 ? 20.754 0.760 -22.064 1.00 73.12 272 VAL A O 1
ATOM 2119 N N . ASN A 1 273 ? 19.111 2.303 -21.966 1.00 68.94 273 ASN A N 1
ATOM 2120 C CA . ASN A 1 273 ? 19.266 2.635 -20.558 1.00 68.94 273 ASN A CA 1
ATOM 2121 C C . ASN A 1 273 ? 18.188 1.921 -19.729 1.00 68.94 273 ASN A C 1
ATOM 2123 O O . ASN A 1 273 ? 17.007 2.250 -19.790 1.00 68.94 273 ASN A O 1
ATOM 2127 N N . MET A 1 274 ? 18.608 0.958 -18.910 1.00 67.31 274 MET A N 1
ATOM 2128 C CA . MET A 1 274 ? 17.713 0.171 -18.052 1.00 67.31 274 MET A CA 1
ATOM 2129 C C . MET A 1 274 ? 17.393 0.853 -16.708 1.00 67.31 274 MET A C 1
ATOM 2131 O O . MET A 1 274 ? 16.892 0.199 -15.797 1.00 67.31 274 MET A O 1
ATOM 2135 N N . GLY A 1 275 ? 17.670 2.157 -16.573 1.00 53.22 275 GLY A N 1
ATOM 2136 C CA . GLY A 1 275 ? 17.212 2.966 -15.439 1.00 53.22 275 GLY A CA 1
ATOM 2137 C C . GLY A 1 275 ? 17.958 2.720 -14.126 1.00 53.22 275 GLY A C 1
ATOM 2138 O O . GLY A 1 275 ? 17.348 2.797 -13.065 1.00 53.22 275 GLY A O 1
ATOM 2139 N N . MET A 1 276 ? 19.261 2.432 -14.181 1.00 42.09 276 MET A N 1
ATOM 2140 C CA . MET A 1 276 ? 20.117 2.315 -12.990 1.00 42.09 276 MET A CA 1
ATOM 2141 C C . MET A 1 276 ? 20.998 3.556 -12.783 1.00 42.09 276 MET A C 1
ATOM 2143 O O . MET A 1 276 ? 22.222 3.439 -12.708 1.00 42.09 276 MET A O 1
ATOM 2147 N N . GLU A 1 277 ? 20.382 4.738 -12.717 1.00 28.98 277 GLU A N 1
ATOM 2148 C CA . GLU A 1 277 ? 21.034 5.968 -12.230 1.00 28.98 277 GLU A CA 1
ATOM 2149 C C . GLU A 1 277 ? 20.429 6.433 -10.904 1.00 28.98 277 GLU A C 1
ATOM 2151 O O . GLU A 1 277 ? 19.181 6.444 -10.791 1.00 28.98 277 GLU A O 1
#

Foldseek 3Di:
DDDDDDDDDPPCPPDDPCLLVVLLLDAPPDPPPPDDDDDDDCPPDQFPDDPVLLLVLLVQLLVQLVVLLVVLVVVLVVVVVVCVVVVHDDPPVVSLVVSVVSSSVSSRVSNVVSCVVSVHDSVSSNSNLVVCVVVVPPSSVVSSVSSSVSVCSSNVPPQSNPPQPPVCDPVNLLVLVVVLLVQLLVQLLVQLVVCVVVVDPDSQVSSVVSSVVSSVVSNVVSCVVVVHDPSNNVNSCVVCVPPPVSVVSVVVSVVVSVVSNVVSVCVVVPPYDPPPD

Secondary structure (DSSP, 8-state):
----PPPP------S--HHHHHHHTS-TT----------S-------SS-HHHHHHHHHHHHHHHHHHHHHHHHHHHHHHHHHHHTT-PPPHHHHHHHHHHHHHHHHHHHHHHHHHHTT--HHHHHHHHHHHHHTT-HHHHHHHHHHHHHHHHHSS-TTTT-PPPTTS-HHHHHHHHHHHHHHHHHHHHHHHHHHHHH--S-HHHHHHHHHHHHHHHHHHHHHHHTT--HHHHHHHHHHHTT-HHHHHHHHHHHHHHHHHHHHHHHTTTTS---S--

Nearest PDB structures (foldseek):
  6h2f-assembly1_I  TM=2.177E-01  e=9.097E+00  Aeromonas hydrophila subsp. hydrophila AL09-71

Radius of gyration: 25.06 Å; Cα contacts (8 Å, |Δi|>4): 185; chains: 1; bounding box: 66×42×78 Å

Mean predicted aligned error: 17.45 Å